Protein AF-A0A7Y2DGZ2-F1 (afdb_monomer_lite)

Sequence (186 aa):
MLSLVFIVVFVLCFALAALSVLIGYELVNTYNSNFHRWFWYYLLAFYVFALYGVWGQIGMQTLLVSVQSTREVETLIGLFIPILGFPFLIIAMVMFLKMAFALVDIPERKSSLYLHLGLFLLLALLIGSFYLGNQATQLTAQKGPFYLIILITSIEWMYMLYFTGIVSRNLSNVPTEKRKKIGLFT

Secondary structure (DSSP, 8-state):
---HHHHHHHHHHHHHHHHHHHHHHHHHHHH--HHHHHHHHHHHHHHHHIIIIIIHHHHHHHHHHHTT--HHHHHHHHHHHHHHHHHHHHHHHHHHHHHHHHHTT-PPPHHHHHHHHHHHHHHHHHHHHHHHHHHHHSTTTTTHHHHHHHHHHHHHHHHHHHHHHHHHHHGGGS-HHHHHHHTTT-

pLDDT: mean 83.15, std 12.07, range [41.84, 96.81]

Foldseek 3Di:
DCDPVNVVVVVVVVVVLVVLLVVLVVCCVPVVFQLSVLVNLLSVLVVLLCVQQPVVLVVVLVVCVVVVHDPVVNVVSNVVRNVSSLVSVLRNLVSLQSSLCRLLVHDDDPVVVVVSVVLVVVVVVVVVCVVVVCVPDVPCPVPVVVVNVVSVVVVVVVSVVVSCVSCVVRLVVHPPVSSVVSVVVD

Radius of gyration: 19.73 Å; chains: 1; bounding box: 39×38×58 Å

Structure (mmCIF, N/CA/C/O backbone):
data_AF-A0A7Y2DGZ2-F1
#
_entry.id   AF-A0A7Y2DGZ2-F1
#
loop_
_atom_site.group_PDB
_atom_site.id
_atom_site.type_symbol
_atom_site.label_atom_id
_atom_site.label_alt_id
_atom_site.label_comp_id
_atom_site.label_asym_id
_atom_site.label_entity_id
_atom_site.label_seq_id
_atom_site.pdbx_PDB_ins_code
_atom_site.Cartn_x
_atom_site.Cartn_y
_atom_site.Cartn_z
_atom_site.occupancy
_atom_site.B_iso_or_equiv
_atom_site.auth_seq_id
_atom_site.auth_comp_id
_atom_site.auth_asym_id
_atom_site.auth_atom_id
_atom_site.pdbx_PDB_model_num
ATOM 1 N N . MET A 1 1 ? -22.904 -9.981 19.590 1.00 52.78 1 MET A N 1
ATOM 2 C CA . MET A 1 1 ? -22.818 -11.294 18.916 1.00 52.78 1 MET A CA 1
ATOM 3 C C . MET A 1 1 ? -21.961 -11.126 17.678 1.00 52.78 1 MET A C 1
ATOM 5 O O . MET A 1 1 ? -22.261 -10.249 16.877 1.00 52.78 1 MET A O 1
ATOM 9 N N . LEU A 1 2 ? -20.879 -11.894 17.548 1.00 63.09 2 LEU A N 1
ATOM 10 C CA . LEU A 1 2 ? -20.044 -11.872 16.349 1.00 63.09 2 LEU A CA 1
ATOM 11 C C . LEU A 1 2 ? -20.864 -12.506 15.212 1.00 63.09 2 LEU A C 1
ATOM 13 O O . LEU A 1 2 ? -21.216 -13.680 15.286 1.00 63.09 2 LEU A O 1
ATOM 17 N N . SER A 1 3 ? -21.283 -11.703 14.232 1.00 79.94 3 SER A N 1
ATOM 18 C CA . SER A 1 3 ? -22.156 -12.186 13.158 1.00 79.94 3 SER A CA 1
ATOM 19 C C . SER A 1 3 ? -21.414 -13.229 12.324 1.00 79.94 3 SER A C 1
ATOM 21 O O . SER A 1 3 ? -20.271 -12.998 11.935 1.00 79.94 3 SER A O 1
ATOM 23 N N . LEU A 1 4 ? -22.061 -14.351 12.000 1.00 83.88 4 LEU A N 1
ATOM 24 C CA . LEU A 1 4 ? -21.533 -15.351 11.062 1.00 83.88 4 LEU A CA 1
ATOM 25 C C . LEU A 1 4 ? -21.024 -14.688 9.767 1.00 83.88 4 LEU A C 1
ATOM 27 O O . LEU A 1 4 ? -19.982 -15.064 9.239 1.00 83.88 4 LEU A O 1
ATOM 31 N N . VAL A 1 5 ? -21.720 -13.640 9.312 1.00 86.38 5 VAL A N 1
ATOM 32 C CA . VAL A 1 5 ? -21.346 -12.836 8.141 1.00 86.38 5 VAL A CA 1
ATOM 33 C C . VAL A 1 5 ? -19.959 -12.212 8.304 1.00 86.38 5 VAL A C 1
ATOM 35 O O . VAL A 1 5 ? -19.166 -12.255 7.371 1.00 86.38 5 VAL A O 1
ATOM 38 N N . PHE A 1 6 ? -19.630 -11.682 9.486 1.00 84.56 6 PHE A N 1
ATOM 39 C CA . PHE A 1 6 ? -18.314 -11.095 9.751 1.00 84.56 6 PHE A CA 1
ATOM 40 C C . PHE A 1 6 ? -17.197 -12.136 9.608 1.00 84.56 6 PHE A C 1
ATOM 42 O O . PHE A 1 6 ? -16.203 -11.867 8.938 1.00 84.56 6 PHE A O 1
ATOM 49 N N . ILE A 1 7 ? -17.382 -13.338 10.172 1.00 87.19 7 ILE A N 1
ATOM 50 C CA . ILE A 1 7 ? -16.401 -14.433 10.063 1.00 87.19 7 ILE A CA 1
ATOM 51 C C . ILE A 1 7 ? -16.210 -14.826 8.601 1.00 87.19 7 ILE A C 1
ATOM 53 O O . ILE A 1 7 ? -15.079 -14.917 8.131 1.00 87.19 7 ILE A O 1
ATOM 57 N N . VAL A 1 8 ? -17.309 -15.044 7.876 1.00 91.44 8 VAL A N 1
ATOM 58 C CA . VAL A 1 8 ? -17.260 -15.476 6.475 1.00 91.44 8 VAL A CA 1
ATOM 59 C C . VAL A 1 8 ? -16.551 -14.435 5.610 1.00 91.44 8 VAL A C 1
ATOM 61 O O . VAL A 1 8 ? -15.654 -14.791 4.849 1.00 91.44 8 VAL A O 1
ATOM 64 N N . VA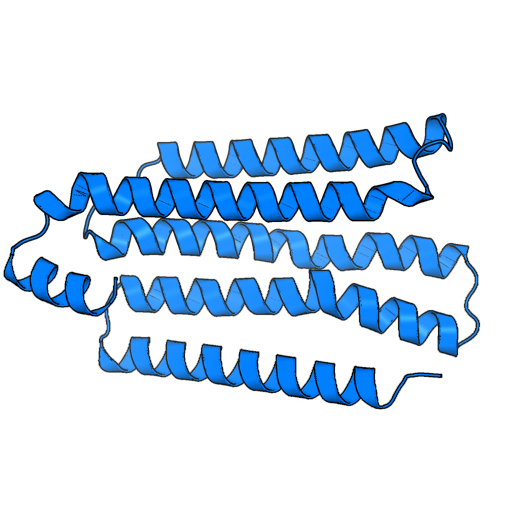L A 1 9 ? -16.889 -13.150 5.757 1.00 91.31 9 VAL A N 1
ATOM 65 C CA . VAL A 1 9 ? -16.236 -12.070 5.000 1.00 91.31 9 VAL A CA 1
ATOM 66 C C . VAL A 1 9 ? -14.752 -11.976 5.358 1.00 91.31 9 VAL A C 1
ATOM 68 O O . VAL A 1 9 ? -13.924 -11.884 4.456 1.00 91.31 9 VAL A O 1
ATOM 71 N N . PHE A 1 10 ? -14.394 -12.065 6.642 1.00 90.00 10 PHE A N 1
ATOM 72 C CA . PHE A 1 10 ? -12.996 -12.043 7.074 1.00 90.00 10 PHE A CA 1
ATOM 73 C C . PHE A 1 10 ? -12.181 -13.186 6.457 1.00 90.00 10 PHE A C 1
ATOM 75 O O . PHE A 1 10 ? -11.123 -12.944 5.876 1.00 90.00 10 PHE A O 1
ATOM 82 N N . VAL A 1 11 ? -12.690 -14.420 6.527 1.00 93.44 11 VAL A N 1
ATOM 83 C CA . VAL A 1 11 ? -12.017 -15.604 5.972 1.00 93.44 11 VAL A CA 1
ATOM 84 C C . VAL A 1 11 ? -11.858 -15.488 4.457 1.00 93.44 11 VAL A C 1
ATOM 86 O O . VAL A 1 11 ? -10.777 -15.765 3.941 1.00 93.44 11 VAL A O 1
ATOM 89 N N . LEU A 1 12 ? -12.892 -15.034 3.741 1.00 94.44 12 LEU A N 1
ATOM 90 C CA . LEU A 1 12 ? -12.816 -14.834 2.292 1.00 94.44 12 LEU A CA 1
ATOM 91 C C . LEU A 1 12 ? -11.796 -13.753 1.918 1.00 94.44 12 LEU A C 1
ATOM 93 O O . LEU A 1 12 ? -10.981 -13.970 1.024 1.00 94.44 12 LEU A O 1
ATOM 97 N N . CYS A 1 13 ? -11.785 -12.617 2.618 1.00 93.69 13 CYS A N 1
ATOM 98 C CA . CYS A 1 13 ? -10.795 -11.566 2.387 1.00 93.69 13 CYS A CA 1
ATOM 99 C C . CYS A 1 13 ? -9.369 -12.051 2.668 1.00 93.69 13 CYS A C 1
ATOM 101 O O . CYS A 1 13 ? -8.463 -11.755 1.891 1.00 93.69 13 CYS A O 1
ATOM 103 N N . PHE A 1 14 ? -9.167 -12.817 3.742 1.00 93.69 14 PHE A N 1
ATOM 104 C CA . PHE A 1 14 ? -7.862 -13.379 4.075 1.00 93.69 14 PHE A CA 1
ATOM 105 C C . PHE A 1 14 ? -7.400 -14.407 3.034 1.00 93.69 14 PHE A C 1
ATOM 107 O O . PHE A 1 14 ? -6.250 -14.369 2.600 1.00 93.69 14 PHE A O 1
ATOM 114 N N . ALA A 1 15 ? -8.300 -15.280 2.571 1.00 95.75 15 ALA A N 1
ATOM 115 C CA . ALA A 1 15 ? -8.014 -16.238 1.506 1.00 95.75 15 ALA A CA 1
ATOM 116 C C . ALA A 1 15 ? -7.638 -15.536 0.192 1.00 95.75 15 ALA A C 1
ATOM 118 O O . ALA A 1 15 ? -6.646 -15.901 -0.437 1.00 95.75 15 ALA A O 1
ATOM 119 N N . LEU A 1 16 ? -8.377 -14.491 -0.197 1.00 95.31 16 LEU A N 1
ATOM 120 C CA . LEU A 1 16 ? -8.055 -13.681 -1.374 1.00 95.31 16 LEU A CA 1
ATOM 121 C C . LEU A 1 16 ? -6.705 -12.972 -1.228 1.00 95.31 16 LEU A C 1
ATOM 123 O O . LEU A 1 16 ? -5.919 -12.971 -2.170 1.00 95.31 16 LEU A O 1
ATOM 127 N N . ALA A 1 17 ? -6.401 -12.418 -0.052 1.00 94.94 17 ALA A N 1
ATOM 128 C CA . ALA A 1 17 ? -5.102 -11.806 0.216 1.00 94.94 17 ALA A CA 1
ATOM 129 C C . ALA A 1 17 ? -3.955 -12.819 0.075 1.00 94.94 17 ALA A C 1
ATOM 131 O O . ALA A 1 17 ? -2.962 -12.541 -0.598 1.00 94.94 17 ALA A O 1
ATOM 132 N N . ALA A 1 18 ? -4.114 -14.017 0.646 1.00 96.19 18 ALA A N 1
ATOM 133 C CA . ALA A 1 18 ? -3.132 -15.090 0.534 1.00 96.19 18 ALA A CA 1
ATOM 134 C C . ALA A 1 18 ? -2.926 -15.523 -0.926 1.00 96.19 18 ALA A C 1
ATOM 136 O O . ALA A 1 18 ? -1.787 -15.627 -1.379 1.00 96.19 18 ALA A O 1
ATOM 137 N N . LEU A 1 19 ? -4.012 -15.706 -1.686 1.00 96.81 19 LEU A N 1
ATOM 138 C CA . LEU A 1 19 ? -3.950 -16.031 -3.112 1.00 96.81 19 LEU A CA 1
ATOM 139 C C . LEU A 1 19 ? -3.229 -14.944 -3.912 1.00 96.81 19 LEU A C 1
ATOM 141 O O . LEU A 1 19 ? -2.344 -15.265 -4.699 1.00 96.81 19 LEU A O 1
ATOM 145 N N . SER A 1 20 ? -3.539 -13.668 -3.684 1.00 95.75 20 SER A N 1
ATOM 146 C CA . SER A 1 20 ? -2.855 -12.555 -4.350 1.00 95.75 20 SER A CA 1
ATOM 147 C C . SER A 1 20 ? -1.351 -12.547 -4.072 1.00 95.75 20 SER A C 1
ATOM 149 O O . SER A 1 20 ? -0.559 -12.349 -4.992 1.00 95.75 20 SER A O 1
ATOM 151 N N . VAL A 1 21 ? -0.934 -12.797 -2.825 1.00 96.12 21 VAL A N 1
ATOM 152 C CA . VAL A 1 21 ? 0.492 -12.878 -2.460 1.00 96.12 21 VAL A CA 1
ATOM 153 C C . VAL A 1 21 ? 1.171 -14.077 -3.125 1.00 96.12 21 VAL A C 1
ATOM 155 O O . VAL A 1 21 ? 2.292 -13.933 -3.612 1.00 96.12 21 VAL A O 1
ATOM 158 N N . LEU A 1 22 ? 0.504 -15.234 -3.185 1.00 96.69 22 LEU A N 1
ATOM 159 C CA . LEU A 1 22 ? 1.017 -16.431 -3.861 1.00 96.69 22 LEU A CA 1
ATOM 160 C C . LEU A 1 22 ? 1.158 -16.217 -5.370 1.00 96.69 22 LEU A C 1
ATOM 162 O O . LEU A 1 22 ? 2.199 -16.538 -5.934 1.00 96.69 22 LEU A O 1
ATOM 166 N N . ILE A 1 23 ? 0.156 -15.612 -6.013 1.00 95.44 23 ILE A N 1
ATOM 167 C CA . ILE A 1 23 ? 0.224 -15.235 -7.430 1.00 95.44 23 ILE A CA 1
ATOM 168 C C . ILE A 1 23 ? 1.387 -14.264 -7.646 1.00 95.44 23 ILE A C 1
ATOM 170 O O . ILE A 1 23 ? 2.199 -14.464 -8.544 1.00 95.44 23 ILE A O 1
ATOM 174 N N . GLY A 1 24 ? 1.523 -13.241 -6.797 1.00 93.69 24 GLY A N 1
ATOM 175 C CA . GLY A 1 24 ? 2.645 -12.306 -6.857 1.00 93.69 24 GLY A CA 1
ATOM 176 C C . GLY A 1 24 ? 4.006 -12.999 -6.723 1.00 93.69 24 GLY A C 1
ATOM 177 O O . GLY A 1 24 ? 4.932 -12.668 -7.459 1.00 93.69 24 GLY A O 1
ATOM 178 N N . TYR A 1 25 ? 4.122 -13.980 -5.826 1.00 95.75 25 TYR A N 1
ATOM 179 C CA . TYR A 1 25 ? 5.341 -14.768 -5.639 1.00 95.75 25 TYR A CA 1
ATOM 180 C C . TYR A 1 25 ? 5.680 -15.594 -6.886 1.00 95.75 25 TYR A C 1
ATOM 182 O O . TYR A 1 25 ? 6.817 -15.572 -7.358 1.00 95.75 25 TYR A O 1
ATOM 190 N N . GLU A 1 26 ? 4.684 -16.254 -7.476 1.00 95.56 26 GLU A N 1
ATOM 191 C CA . GLU A 1 26 ? 4.876 -17.037 -8.696 1.00 95.56 26 GLU A CA 1
ATOM 192 C C . GLU A 1 26 ? 5.288 -16.155 -9.882 1.00 95.56 26 GLU A C 1
ATOM 194 O O . GLU A 1 26 ? 6.176 -16.516 -10.658 1.00 95.56 26 GLU A O 1
ATOM 199 N N . LEU A 1 27 ? 4.723 -14.948 -9.988 1.00 93.06 27 LEU A N 1
ATOM 200 C CA . LEU A 1 27 ? 5.129 -13.960 -10.989 1.00 93.06 27 LEU A CA 1
ATOM 201 C C . LEU A 1 27 ? 6.591 -13.523 -10.810 1.00 93.06 27 LEU A C 1
ATOM 203 O O . LEU A 1 27 ? 7.309 -13.351 -11.799 1.00 93.06 27 LEU A O 1
ATOM 207 N N . VAL A 1 28 ? 7.057 -13.364 -9.567 1.00 94.19 28 VAL A N 1
ATOM 208 C CA . VAL A 1 28 ? 8.468 -13.065 -9.276 1.00 94.19 28 VAL A CA 1
ATOM 209 C C . VAL A 1 28 ? 9.372 -14.198 -9.749 1.00 94.19 28 VAL A C 1
ATOM 211 O O . VAL A 1 28 ? 10.367 -13.922 -10.419 1.00 94.19 28 VAL A O 1
ATOM 214 N N . ASN A 1 29 ? 9.024 -15.448 -9.446 1.00 94.19 29 ASN A N 1
ATOM 215 C CA . ASN A 1 29 ? 9.819 -16.611 -9.843 1.00 94.19 29 ASN A CA 1
ATOM 216 C C . ASN A 1 29 ? 9.819 -16.830 -11.361 1.00 94.19 29 ASN A C 1
ATOM 218 O O . ASN A 1 29 ? 10.862 -17.133 -11.937 1.00 94.19 29 ASN A O 1
ATOM 222 N N . THR A 1 30 ? 8.674 -16.622 -12.013 1.00 93.12 30 THR A N 1
ATOM 223 C CA . THR A 1 30 ? 8.502 -16.848 -13.455 1.00 93.12 30 THR A CA 1
ATOM 224 C C . THR A 1 30 ? 9.215 -15.789 -14.292 1.00 93.12 30 THR A C 1
ATOM 226 O O . THR A 1 30 ? 9.936 -16.112 -15.234 1.00 93.12 30 THR A O 1
ATOM 229 N N . TYR A 1 31 ? 9.014 -14.507 -13.973 1.00 89.12 31 TYR A N 1
ATOM 230 C CA . TYR A 1 31 ? 9.499 -13.404 -14.810 1.00 89.12 31 TYR A CA 1
ATOM 231 C C . TYR A 1 31 ? 10.811 -12.790 -14.322 1.00 89.12 31 TYR A C 1
ATOM 233 O O . TYR A 1 31 ? 11.475 -12.100 -15.095 1.00 89.12 31 TYR A O 1
ATOM 241 N N . ASN A 1 32 ? 11.169 -12.991 -13.049 1.00 88.38 32 ASN A N 1
ATOM 242 C CA . ASN A 1 32 ? 12.401 -12.515 -12.417 1.00 88.38 32 ASN A CA 1
ATOM 243 C C . ASN A 1 32 ? 12.752 -11.042 -12.719 1.00 88.38 32 ASN A C 1
ATOM 245 O O . ASN A 1 32 ? 13.918 -10.675 -12.869 1.00 88.38 32 ASN A O 1
ATOM 249 N N . SER A 1 33 ? 11.738 -10.179 -12.830 1.00 88.94 33 SER A N 1
ATOM 250 C CA . SER A 1 33 ? 11.931 -8.760 -13.128 1.00 88.94 33 SER A CA 1
ATOM 251 C C . SER A 1 33 ? 11.788 -7.897 -11.876 1.00 88.94 33 SER A C 1
ATOM 253 O O . SER A 1 33 ? 11.060 -8.234 -10.939 1.00 88.94 33 SER A O 1
ATOM 255 N N . ASN A 1 34 ? 12.457 -6.741 -11.874 1.00 90.19 34 ASN A N 1
ATOM 256 C CA . ASN A 1 34 ? 12.368 -5.783 -10.770 1.00 90.19 34 ASN A CA 1
ATOM 257 C C . ASN A 1 34 ? 10.925 -5.316 -10.529 1.00 90.19 34 ASN A C 1
ATOM 259 O O . ASN A 1 34 ? 10.524 -5.167 -9.380 1.00 90.19 34 ASN A O 1
ATOM 263 N N . PHE A 1 35 ? 10.128 -5.155 -11.591 1.00 92.00 35 PHE A N 1
ATOM 264 C CA . PHE A 1 35 ? 8.708 -4.809 -11.487 1.00 92.00 35 PHE A CA 1
ATOM 265 C C . PHE A 1 35 ? 7.931 -5.816 -10.630 1.00 92.00 35 PHE A C 1
ATOM 267 O O . PHE A 1 35 ? 7.303 -5.417 -9.652 1.00 92.00 35 PHE A O 1
ATOM 274 N N . HIS A 1 36 ? 8.029 -7.116 -10.938 1.00 93.00 36 HIS A N 1
ATOM 275 C CA . HIS A 1 36 ? 7.300 -8.148 -10.196 1.00 93.00 36 HIS A CA 1
ATOM 276 C C . HIS A 1 36 ? 7.766 -8.239 -8.741 1.00 93.00 36 HIS A C 1
ATOM 278 O O . HIS A 1 36 ? 6.946 -8.427 -7.847 1.00 93.00 36 HIS A O 1
ATOM 284 N N . ARG A 1 37 ? 9.068 -8.046 -8.479 1.00 94.62 37 ARG A N 1
ATOM 285 C CA . ARG A 1 37 ? 9.604 -8.013 -7.107 1.00 94.62 37 ARG A CA 1
ATOM 286 C C . ARG A 1 37 ? 8.988 -6.872 -6.297 1.00 94.62 37 ARG A C 1
ATOM 288 O O . ARG A 1 37 ? 8.530 -7.099 -5.181 1.00 94.62 37 ARG A O 1
ATOM 295 N N . TRP A 1 38 ? 8.938 -5.662 -6.858 1.00 95.50 38 TRP A N 1
ATOM 296 C CA . TRP A 1 38 ? 8.319 -4.515 -6.185 1.00 95.50 38 TRP A CA 1
ATOM 297 C C . TRP A 1 38 ? 6.806 -4.670 -6.028 1.00 95.50 38 TRP A C 1
ATOM 299 O O . TRP A 1 38 ? 6.281 -4.326 -4.973 1.00 95.50 38 TRP A O 1
ATOM 309 N N . PHE A 1 39 ? 6.123 -5.245 -7.020 1.00 94.62 39 PHE A N 1
ATOM 310 C CA . PHE A 1 39 ? 4.704 -5.589 -6.925 1.00 94.62 39 PHE A CA 1
ATOM 311 C C . PHE A 1 39 ? 4.427 -6.570 -5.777 1.00 94.62 39 PHE A C 1
ATOM 313 O O . PHE A 1 39 ? 3.518 -6.352 -4.980 1.00 94.62 39 PHE A O 1
ATOM 320 N N . TRP A 1 40 ? 5.245 -7.614 -5.631 1.00 96.25 40 TRP A N 1
ATOM 321 C CA . TRP A 1 40 ? 5.098 -8.579 -4.544 1.00 96.25 40 TRP A CA 1
ATOM 322 C C . TRP A 1 40 ? 5.334 -7.950 -3.162 1.00 96.25 40 TRP A C 1
ATOM 324 O O . TRP A 1 40 ? 4.526 -8.148 -2.253 1.00 96.25 40 TRP A O 1
ATOM 334 N N . TYR A 1 41 ? 6.378 -7.125 -3.007 1.00 96.38 41 TYR A N 1
ATOM 335 C CA . TYR A 1 41 ? 6.605 -6.384 -1.759 1.00 96.38 41 TYR A CA 1
ATOM 336 C C . TYR A 1 41 ? 5.479 -5.394 -1.447 1.00 96.38 41 TYR A C 1
ATOM 338 O O . TYR A 1 41 ? 5.116 -5.235 -0.281 1.00 96.38 41 TYR A O 1
ATOM 346 N N . TYR A 1 42 ? 4.911 -4.752 -2.473 1.00 95.94 42 TYR A N 1
ATOM 347 C CA . TYR A 1 42 ? 3.725 -3.913 -2.332 1.00 95.94 42 TYR A CA 1
ATOM 348 C C . TYR A 1 42 ? 2.539 -4.715 -1.789 1.00 95.94 42 TYR A C 1
ATOM 350 O O . TYR A 1 42 ? 1.967 -4.304 -0.783 1.00 95.94 42 TYR A O 1
ATOM 358 N N . LEU A 1 43 ? 2.212 -5.869 -2.388 1.00 95.81 43 LEU A N 1
ATOM 359 C CA . LEU A 1 43 ? 1.115 -6.725 -1.922 1.00 95.81 43 LEU A CA 1
ATOM 360 C C . LEU A 1 43 ? 1.308 -7.142 -0.462 1.00 95.81 43 LEU A C 1
ATOM 362 O O . LEU A 1 43 ? 0.381 -7.025 0.335 1.00 95.81 43 LEU A O 1
ATOM 366 N N . LEU A 1 44 ? 2.512 -7.587 -0.094 1.00 96.06 44 LEU A N 1
ATOM 367 C CA . LEU A 1 44 ? 2.805 -8.031 1.268 1.00 96.06 44 LEU A CA 1
ATOM 368 C C . LEU A 1 44 ? 2.614 -6.887 2.273 1.00 96.06 44 LEU A C 1
ATOM 370 O O . LEU A 1 44 ? 1.868 -7.034 3.238 1.00 96.06 44 LEU A O 1
ATOM 374 N N . ALA A 1 45 ? 3.230 -5.729 2.027 1.00 96.00 45 ALA A N 1
ATOM 375 C CA . ALA A 1 45 ? 3.095 -4.571 2.906 1.00 96.00 45 ALA A CA 1
ATOM 376 C C . ALA A 1 45 ? 1.644 -4.062 2.974 1.00 96.00 45 ALA A C 1
ATOM 378 O O . ALA A 1 45 ? 1.147 -3.761 4.058 1.00 96.00 45 ALA A O 1
ATOM 379 N N . PHE A 1 46 ? 0.940 -4.019 1.840 1.00 94.31 46 PHE A N 1
ATOM 380 C CA . PHE A 1 46 ? -0.448 -3.571 1.776 1.00 94.31 46 PHE A CA 1
ATOM 381 C C . PHE A 1 46 ? -1.393 -4.506 2.535 1.00 94.31 46 PHE A C 1
ATOM 383 O O . PHE A 1 46 ? -2.234 -4.030 3.291 1.00 94.31 46 PHE A O 1
ATOM 390 N N . TYR A 1 47 ? -1.247 -5.827 2.402 1.00 95.06 47 TYR A N 1
ATOM 391 C CA . TYR A 1 47 ? -2.096 -6.767 3.137 1.00 95.06 47 TYR A CA 1
ATOM 392 C C . TYR A 1 47 ? -1.785 -6.805 4.631 1.00 95.06 47 TYR A C 1
ATOM 394 O O . TYR A 1 47 ? -2.710 -6.939 5.428 1.00 95.06 47 TYR A O 1
ATOM 402 N N . VAL A 1 48 ? -0.525 -6.615 5.036 1.00 94.31 48 VAL A N 1
ATOM 403 C CA . VAL A 1 48 ? -0.184 -6.435 6.455 1.00 94.31 48 VAL A CA 1
ATOM 404 C C . VAL A 1 48 ? -0.805 -5.142 6.995 1.00 94.31 48 VAL A C 1
ATOM 406 O O . VAL A 1 48 ? -1.408 -5.157 8.068 1.00 94.31 48 VAL A O 1
ATOM 409 N N . PHE A 1 49 ? -0.755 -4.043 6.232 1.00 92.56 49 PHE A N 1
ATOM 410 C CA . PHE A 1 49 ? -1.488 -2.821 6.564 1.00 92.56 49 PHE A CA 1
ATOM 411 C C . PHE A 1 49 ? -2.994 -3.073 6.673 1.00 92.56 49 PHE A C 1
ATOM 413 O O . PHE A 1 49 ? -3.589 -2.684 7.668 1.00 92.56 49 PHE A O 1
ATOM 420 N N . ALA A 1 50 ? -3.623 -3.733 5.703 1.00 90.75 50 ALA A N 1
ATOM 421 C CA . ALA A 1 50 ? -5.057 -4.000 5.737 1.00 90.75 50 ALA A CA 1
ATOM 422 C C . ALA A 1 50 ? -5.438 -4.890 6.933 1.00 90.75 50 ALA A C 1
ATOM 424 O O . ALA A 1 50 ? -6.480 -4.680 7.557 1.00 90.75 50 ALA A O 1
ATOM 425 N N . LEU A 1 51 ? -4.580 -5.849 7.294 1.00 90.75 51 LEU A N 1
ATOM 426 C CA . LEU A 1 51 ? -4.790 -6.716 8.446 1.00 90.75 51 LEU A CA 1
ATOM 427 C C . LEU A 1 51 ? -4.735 -5.930 9.758 1.00 90.75 51 LEU A C 1
ATOM 429 O O . LEU A 1 51 ? -5.664 -6.035 10.546 1.00 90.75 51 LEU A O 1
ATOM 433 N N . TYR A 1 52 ? -3.693 -5.131 9.997 1.00 88.38 52 TYR A N 1
ATOM 434 C CA . TYR A 1 52 ? -3.569 -4.378 11.251 1.00 88.38 52 TYR A CA 1
ATOM 435 C C . TYR A 1 52 ? -4.428 -3.111 11.268 1.00 88.38 52 TYR A C 1
ATOM 437 O O . TYR A 1 52 ? -5.139 -2.857 12.231 1.00 88.38 52 TYR A O 1
ATOM 445 N N . GLY A 1 53 ? -4.393 -2.331 10.195 1.00 83.50 53 GLY A N 1
ATOM 446 C CA . GLY A 1 53 ? -5.023 -1.019 10.082 1.00 83.50 53 GLY A CA 1
ATOM 447 C C . GLY A 1 53 ? -6.538 -1.045 9.898 1.00 83.50 53 GLY A C 1
ATOM 448 O O . GLY A 1 53 ? -7.208 -0.137 10.376 1.00 83.50 53 GLY A O 1
ATOM 449 N N . VAL A 1 54 ? -7.084 -2.073 9.240 1.00 84.75 54 VAL A N 1
ATOM 450 C CA . VAL A 1 54 ? -8.530 -2.175 8.970 1.00 84.75 54 VAL A CA 1
ATOM 451 C C . VAL A 1 54 ? -9.139 -3.324 9.763 1.00 84.75 54 VAL A C 1
ATOM 453 O O . VAL A 1 54 ? -9.965 -3.109 10.652 1.00 84.75 54 VAL A O 1
ATOM 456 N N . TRP A 1 55 ? -8.708 -4.556 9.491 1.00 87.06 55 TRP A N 1
ATOM 457 C CA . TRP A 1 55 ? -9.303 -5.739 10.112 1.00 87.06 55 TRP A CA 1
ATOM 458 C C . TRP A 1 55 ? -9.013 -5.848 11.605 1.00 87.06 55 TRP A C 1
ATOM 460 O O . TRP A 1 55 ? -9.889 -6.266 12.357 1.00 87.06 55 TRP A O 1
ATOM 470 N N . GLY A 1 56 ? -7.833 -5.425 12.050 1.00 85.00 56 GLY A N 1
ATOM 471 C CA . GLY A 1 56 ? -7.464 -5.389 13.456 1.00 85.00 56 GLY A CA 1
ATOM 472 C C . GLY A 1 56 ? -8.398 -4.476 14.240 1.00 85.00 56 GLY A C 1
ATOM 473 O O . GLY A 1 56 ? -8.874 -4.861 15.304 1.00 85.00 56 GLY A O 1
ATOM 474 N N . GLN A 1 57 ? -8.716 -3.297 13.697 1.00 82.88 57 GLN A N 1
ATOM 475 C CA . GLN A 1 57 ? -9.625 -2.359 14.350 1.00 82.88 57 GLN A CA 1
ATOM 476 C C . GLN A 1 57 ? -11.040 -2.942 14.448 1.00 82.88 57 GLN A C 1
ATOM 478 O O . GLN A 1 57 ? -11.611 -2.975 15.537 1.00 82.88 57 GLN A O 1
ATOM 483 N N . ILE A 1 58 ? -11.595 -3.439 13.336 1.00 83.38 58 ILE A N 1
ATOM 484 C CA . ILE A 1 58 ? -12.962 -3.985 13.312 1.00 83.38 58 ILE A CA 1
ATOM 485 C C . ILE A 1 58 ? -13.058 -5.233 14.201 1.00 83.38 58 ILE A C 1
ATOM 487 O O . ILE A 1 58 ? -13.976 -5.361 15.015 1.00 83.38 58 ILE A O 1
ATOM 491 N N . GLY A 1 59 ? -12.097 -6.150 14.075 1.00 83.50 59 GLY A N 1
ATOM 492 C CA . GLY A 1 59 ? -12.042 -7.383 14.853 1.00 83.50 59 GLY A CA 1
ATOM 493 C C . GLY A 1 59 ? -11.928 -7.103 16.344 1.00 83.50 59 GLY A C 1
ATOM 494 O O . GLY A 1 59 ? -12.704 -7.643 17.129 1.00 83.50 59 GLY A O 1
ATOM 495 N N . MET A 1 60 ? -11.033 -6.197 16.740 1.00 82.94 60 MET A N 1
ATOM 496 C CA . MET A 1 60 ? -10.840 -5.876 18.147 1.00 82.94 60 MET A CA 1
ATOM 497 C C . MET A 1 60 ? -12.031 -5.138 18.755 1.00 82.94 60 MET A C 1
ATOM 499 O O . MET A 1 60 ? -12.438 -5.476 19.861 1.00 82.94 60 MET A O 1
ATOM 503 N N . GLN A 1 61 ? -12.649 -4.196 18.035 1.00 80.00 61 GLN A N 1
ATOM 504 C CA . GLN A 1 61 ? -13.894 -3.566 18.493 1.00 80.00 61 GLN A CA 1
ATOM 505 C C . GLN A 1 61 ? -14.991 -4.611 18.713 1.00 80.00 61 GLN A C 1
ATOM 507 O O . GLN A 1 61 ? -15.672 -4.599 19.736 1.00 80.00 61 GLN A O 1
ATOM 512 N N . THR A 1 62 ? -15.123 -5.568 17.792 1.00 80.06 62 THR A N 1
ATOM 513 C CA . THR A 1 62 ? -16.123 -6.635 17.916 1.00 80.06 62 THR A CA 1
ATOM 514 C C . THR A 1 62 ? -15.836 -7.548 19.116 1.00 80.06 62 THR A C 1
ATOM 516 O O . THR A 1 62 ? -16.765 -7.935 19.829 1.00 80.06 62 THR A O 1
ATOM 519 N N . LEU A 1 63 ? -14.563 -7.869 19.373 1.00 82.81 63 LEU A N 1
ATOM 520 C CA . LEU A 1 63 ? -14.142 -8.662 20.532 1.00 82.81 63 LEU A CA 1
ATOM 521 C C . LEU A 1 63 ? -14.378 -7.921 21.854 1.00 82.81 63 LEU A C 1
ATOM 523 O O . LEU A 1 63 ? -14.945 -8.502 22.776 1.00 82.81 63 LEU A O 1
ATOM 527 N N . LEU A 1 64 ? -14.009 -6.645 21.941 1.00 83.56 64 LEU A N 1
ATOM 528 C CA . LEU A 1 64 ? -14.155 -5.830 23.151 1.00 83.56 64 LEU A CA 1
ATOM 529 C C . LEU A 1 64 ? -15.620 -5.644 23.564 1.00 83.56 64 LEU A C 1
ATOM 531 O O . LEU A 1 64 ? -15.963 -5.842 24.732 1.00 83.56 64 LEU A O 1
ATOM 535 N N . VAL A 1 65 ? -16.499 -5.409 22.586 1.00 81.06 65 VAL A N 1
ATOM 536 C CA . VAL A 1 65 ? -17.953 -5.379 22.803 1.00 81.06 65 VAL A CA 1
ATOM 537 C C . VAL A 1 65 ? -18.465 -6.737 23.298 1.00 81.06 65 VAL A C 1
ATOM 539 O O . VAL A 1 65 ? -19.382 -6.797 24.117 1.00 81.06 65 VAL A O 1
ATOM 542 N N . SER A 1 66 ? -17.882 -7.848 22.832 1.00 81.81 66 SER A N 1
ATOM 543 C CA . SER A 1 66 ? -18.312 -9.191 23.245 1.00 81.81 66 SER A CA 1
ATOM 544 C C . SER A 1 66 ? -17.943 -9.543 24.689 1.00 81.81 66 SER A C 1
ATOM 546 O O . SER A 1 66 ? -18.674 -10.301 25.321 1.00 81.81 66 SER A O 1
ATOM 548 N N . VAL A 1 67 ? -16.863 -8.963 25.224 1.00 85.62 67 VAL A N 1
ATOM 549 C CA . VAL A 1 67 ? -16.402 -9.184 26.607 1.00 85.62 67 VAL A CA 1
ATOM 550 C C . VAL A 1 67 ? -16.878 -8.102 27.583 1.00 85.62 67 VAL A C 1
ATOM 552 O O . VAL A 1 67 ? -16.429 -8.081 28.724 1.00 85.62 67 VAL A O 1
ATOM 555 N N . GLN A 1 68 ? -17.788 -7.215 27.152 1.00 83.31 68 GLN A N 1
ATOM 556 C CA . GLN A 1 68 ? -18.328 -6.107 27.956 1.00 83.31 68 GLN A CA 1
ATOM 557 C C . GLN A 1 68 ? -17.231 -5.215 28.560 1.00 83.31 68 GLN A C 1
ATOM 559 O O . GLN A 1 68 ? -17.295 -4.821 29.726 1.00 83.31 68 GLN A O 1
ATOM 564 N N . SER A 1 69 ? -16.193 -4.919 27.773 1.00 81.56 69 SER A N 1
ATOM 565 C CA . SER A 1 69 ? -15.094 -4.072 28.238 1.00 81.56 69 SER A CA 1
ATOM 566 C C . SER A 1 69 ? -15.550 -2.635 28.522 1.00 81.56 69 SER A C 1
ATOM 568 O O . SER A 1 69 ? -16.584 -2.177 28.033 1.00 81.56 69 SER A O 1
ATOM 570 N N . THR A 1 70 ? -14.780 -1.896 29.323 1.00 84.56 70 THR A N 1
ATOM 571 C CA . THR A 1 70 ? -15.084 -0.486 29.590 1.00 84.56 70 THR A CA 1
ATOM 572 C C . THR A 1 70 ? -14.844 0.369 28.342 1.00 84.56 70 THR A C 1
ATOM 574 O O . THR A 1 70 ? -13.913 0.133 27.571 1.00 84.56 70 THR A O 1
ATOM 577 N N . ARG A 1 71 ? -15.642 1.433 28.170 1.00 76.81 71 ARG A N 1
ATOM 578 C CA . ARG A 1 71 ? -15.502 2.378 27.041 1.00 76.81 71 ARG A CA 1
ATOM 579 C C . ARG A 1 71 ? -14.110 3.005 26.937 1.00 76.81 71 ARG A C 1
ATOM 581 O O . ARG A 1 71 ? -13.669 3.351 25.843 1.00 76.81 71 ARG A O 1
ATOM 588 N N . GLU A 1 72 ? -13.418 3.163 28.062 1.00 79.38 72 GLU A N 1
ATOM 589 C CA . GLU A 1 72 ? -12.040 3.661 28.091 1.00 79.38 72 GLU A CA 1
ATOM 590 C C . GLU A 1 72 ? -11.081 2.694 27.390 1.00 79.38 72 GLU A C 1
ATOM 592 O O . GLU A 1 72 ? -10.301 3.116 26.538 1.00 79.38 72 GLU A O 1
ATOM 597 N N . VAL A 1 73 ? -11.196 1.392 27.670 1.00 79.81 73 VAL A N 1
ATOM 598 C CA . VAL A 1 73 ? -10.386 0.344 27.033 1.00 79.81 73 VAL A CA 1
ATOM 599 C C . VAL A 1 73 ? -10.699 0.250 25.536 1.00 79.81 73 VAL A C 1
ATOM 601 O O . VAL A 1 73 ? -9.777 0.187 24.722 1.00 79.81 73 VAL A O 1
ATOM 604 N N . GLU A 1 74 ? -11.977 0.331 25.153 1.00 75.81 74 GLU A N 1
ATOM 605 C CA . GLU A 1 74 ? -12.408 0.358 23.744 1.00 75.81 74 GLU A CA 1
ATOM 606 C C . GLU A 1 74 ? -11.810 1.529 22.965 1.00 75.81 74 GLU A C 1
ATOM 608 O O . GLU A 1 74 ? -11.317 1.356 21.848 1.00 75.81 74 GLU A O 1
ATOM 613 N N . THR A 1 75 ? -11.809 2.715 23.572 1.00 74.19 75 THR A N 1
ATOM 614 C CA . THR A 1 75 ? -11.283 3.934 22.949 1.00 74.19 75 THR A CA 1
ATOM 615 C C . THR A 1 75 ? -9.765 3.860 22.790 1.00 74.19 75 THR A C 1
ATOM 617 O O . THR A 1 75 ? -9.234 4.182 21.727 1.00 74.19 75 THR A O 1
ATOM 620 N N . LEU A 1 76 ? -9.059 3.396 23.824 1.00 76.38 76 LEU A N 1
ATOM 621 C CA . LEU A 1 76 ? -7.597 3.341 23.843 1.00 76.38 76 LEU A CA 1
ATOM 622 C C . LEU A 1 76 ? -7.062 2.317 22.831 1.00 76.38 76 LEU A C 1
ATOM 624 O O . LEU A 1 76 ? -6.143 2.605 22.063 1.00 76.38 76 LEU A O 1
ATOM 628 N N . ILE A 1 77 ? -7.698 1.148 22.757 1.00 76.12 77 ILE A N 1
ATOM 629 C CA . ILE A 1 77 ? -7.336 0.098 21.801 1.00 76.12 77 ILE A CA 1
ATOM 630 C C . ILE A 1 77 ? -7.734 0.481 20.370 1.00 76.12 77 ILE A C 1
ATOM 632 O O . ILE A 1 77 ? -6.970 0.237 19.432 1.00 76.12 77 ILE A O 1
ATOM 636 N N . GLY A 1 78 ? -8.887 1.135 20.195 1.00 69.56 78 GLY A N 1
ATOM 637 C CA . GLY A 1 78 ? -9.344 1.634 18.898 1.00 69.56 78 GLY A CA 1
ATOM 638 C C . GLY A 1 78 ? -8.388 2.645 18.255 1.00 69.56 78 GLY A C 1
ATOM 639 O O . GLY A 1 78 ? -8.308 2.704 17.031 1.00 69.56 78 GLY A O 1
ATOM 640 N N . LEU A 1 79 ? -7.628 3.393 19.061 1.00 70.94 79 LEU A N 1
ATOM 641 C CA . LEU A 1 79 ? -6.594 4.318 18.587 1.00 70.94 79 LEU A CA 1
ATOM 642 C C . LEU A 1 79 ? -5.262 3.619 18.286 1.00 70.94 79 LEU A C 1
ATOM 644 O O . LEU A 1 79 ? -4.571 4.001 17.345 1.00 70.94 79 LEU A O 1
ATOM 648 N N . PHE A 1 80 ? -4.889 2.600 19.064 1.00 75.69 80 PHE A N 1
ATOM 649 C CA . PHE A 1 80 ? -3.570 1.967 18.965 1.00 75.69 80 PHE A CA 1
ATOM 650 C C . PHE A 1 80 ? -3.422 1.056 17.741 1.00 75.69 80 PHE A C 1
ATOM 652 O O . PHE A 1 80 ? -2.378 1.031 17.093 1.00 75.69 80 PHE A O 1
ATOM 659 N N . ILE A 1 81 ? -4.470 0.307 17.400 1.00 75.88 81 ILE A N 1
ATOM 660 C CA . ILE A 1 81 ? -4.389 -0.713 16.349 1.00 75.88 81 ILE A CA 1
ATOM 661 C C . ILE A 1 81 ? -4.113 -0.124 14.950 1.00 75.88 81 ILE A C 1
ATOM 663 O O . ILE A 1 81 ? -3.202 -0.615 14.278 1.00 75.88 81 ILE A O 1
ATOM 667 N N . PRO A 1 82 ? -4.780 0.962 14.514 1.00 71.50 82 PRO A N 1
ATOM 668 C CA . PRO A 1 82 ? -4.465 1.606 13.238 1.00 71.50 82 PRO A CA 1
ATOM 669 C C . PRO A 1 82 ? -3.029 2.139 13.146 1.00 71.50 82 PRO A C 1
ATOM 671 O O . PRO A 1 82 ? -2.421 2.103 12.074 1.00 71.50 82 PRO A O 1
ATOM 674 N N . ILE A 1 83 ? -2.457 2.579 14.273 1.00 80.69 83 ILE A N 1
ATOM 675 C CA . ILE A 1 83 ? -1.075 3.076 14.343 1.00 80.69 83 ILE A CA 1
ATOM 676 C C . ILE A 1 83 ? -0.078 1.962 14.001 1.00 80.69 83 ILE A C 1
ATOM 678 O O . ILE A 1 83 ? 0.926 2.234 13.348 1.00 80.69 83 ILE A O 1
ATOM 682 N N . LEU A 1 84 ? -0.372 0.705 14.354 1.00 83.94 84 LEU A N 1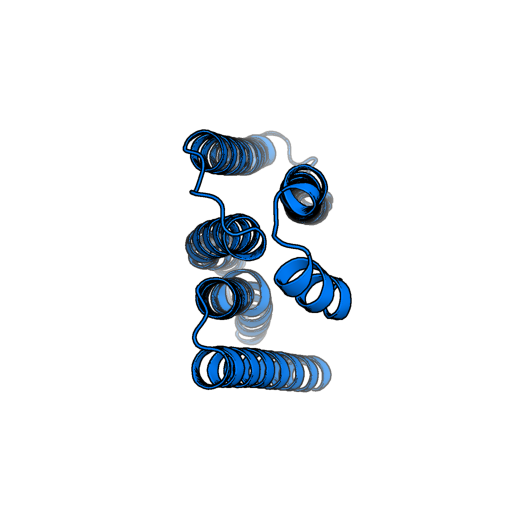
ATOM 683 C CA . LEU A 1 84 ? 0.465 -0.441 13.978 1.00 83.94 84 LEU A CA 1
ATOM 684 C C . LEU A 1 84 ? 0.448 -0.715 12.470 1.00 83.94 84 LEU A C 1
ATOM 686 O O . LEU A 1 84 ? 1.454 -1.153 11.917 1.00 83.94 84 LEU A O 1
ATOM 690 N N . GLY A 1 85 ? -0.673 -0.448 11.793 1.00 85.75 85 GLY A N 1
ATOM 691 C CA . GLY A 1 85 ? -0.785 -0.607 10.342 1.00 85.75 85 GLY A CA 1
ATOM 692 C C . GLY A 1 85 ? -0.046 0.482 9.557 1.00 85.75 85 GLY A C 1
ATOM 693 O O . GLY A 1 85 ? 0.482 0.222 8.477 1.00 85.75 85 GLY A O 1
ATOM 694 N N . PHE A 1 86 ? 0.022 1.701 10.090 1.00 86.25 86 PHE A N 1
ATOM 695 C CA . PHE A 1 86 ? 0.501 2.879 9.362 1.00 86.25 86 PHE A CA 1
ATOM 696 C C . PHE A 1 86 ? 1.929 2.764 8.779 1.00 86.25 86 PHE A C 1
ATOM 698 O O . PHE A 1 86 ? 2.110 3.117 7.610 1.00 86.25 86 PHE A O 1
ATOM 705 N N . PRO A 1 87 ? 2.940 2.216 9.488 1.00 90.44 87 PRO A N 1
ATOM 706 C CA . PRO A 1 87 ? 4.264 1.974 8.910 1.00 90.44 87 PRO A CA 1
ATOM 707 C C . PRO A 1 87 ? 4.227 1.073 7.671 1.00 90.44 87 PRO A C 1
ATOM 709 O O . PRO A 1 87 ? 4.966 1.301 6.715 1.00 90.44 87 PRO A O 1
ATOM 712 N N . PHE A 1 88 ? 3.339 0.077 7.648 1.00 92.88 88 PHE A N 1
ATOM 713 C CA . PHE A 1 88 ? 3.187 -0.814 6.500 1.00 92.88 88 PHE A CA 1
ATOM 714 C C . PHE A 1 88 ? 2.532 -0.112 5.312 1.00 92.88 88 PHE A C 1
ATOM 716 O O . PHE A 1 88 ? 2.914 -0.383 4.177 1.00 92.88 88 PHE A O 1
ATOM 723 N N . LEU A 1 89 ? 1.626 0.844 5.549 1.00 90.50 89 LEU A N 1
ATOM 724 C CA . LEU A 1 89 ? 1.072 1.688 4.487 1.00 90.50 89 LEU A CA 1
ATOM 725 C C . LEU A 1 89 ? 2.153 2.569 3.848 1.00 90.50 89 LEU A C 1
ATOM 727 O O . LEU A 1 89 ? 2.216 2.665 2.623 1.00 90.50 89 LEU A O 1
ATOM 731 N N . ILE A 1 90 ? 3.031 3.169 4.662 1.00 91.88 90 ILE A N 1
ATOM 732 C CA . ILE A 1 90 ? 4.195 3.931 4.177 1.00 91.88 90 ILE A CA 1
ATOM 733 C C . ILE A 1 90 ? 5.035 3.043 3.258 1.00 91.88 90 ILE A C 1
ATOM 735 O O . ILE A 1 90 ? 5.282 3.393 2.103 1.00 91.88 90 ILE A O 1
ATOM 739 N N . ILE A 1 91 ? 5.420 1.860 3.747 1.00 93.75 91 ILE A N 1
ATOM 740 C CA . ILE A 1 91 ? 6.234 0.907 2.988 1.00 93.75 91 ILE A CA 1
ATOM 741 C C . ILE A 1 91 ? 5.523 0.494 1.696 1.00 93.75 91 ILE A C 1
ATOM 743 O O . ILE A 1 91 ? 6.141 0.537 0.633 1.00 93.75 91 ILE A O 1
ATOM 747 N N . ALA A 1 92 ? 4.235 0.148 1.757 1.00 94.38 92 ALA A N 1
ATOM 748 C CA . ALA A 1 92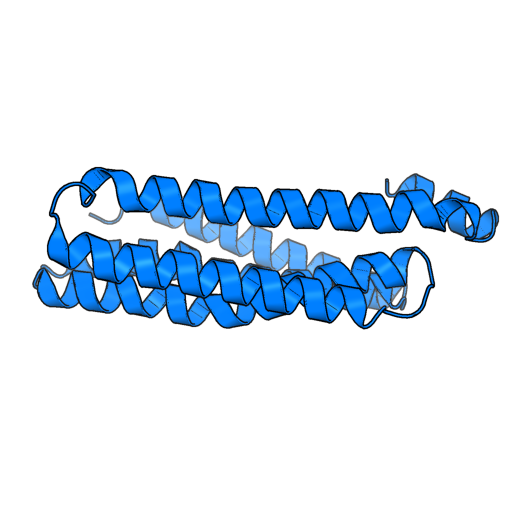 ? 3.450 -0.240 0.591 1.00 94.38 92 ALA A CA 1
ATOM 749 C C . ALA A 1 92 ? 3.487 0.858 -0.479 1.00 94.38 92 ALA A C 1
ATOM 751 O O . ALA A 1 92 ? 3.845 0.593 -1.624 1.00 94.38 92 ALA A O 1
ATOM 752 N N . MET A 1 93 ? 3.225 2.111 -0.110 1.00 93.31 93 MET A N 1
ATOM 753 C CA . MET A 1 93 ? 3.232 3.219 -1.068 1.00 93.31 93 MET A CA 1
ATOM 754 C C . MET A 1 93 ? 4.627 3.494 -1.654 1.00 93.31 93 MET A C 1
ATOM 756 O O . MET A 1 93 ? 4.733 3.831 -2.834 1.00 93.31 93 MET A O 1
ATOM 760 N N . VAL A 1 94 ? 5.712 3.282 -0.899 1.00 93.56 94 VAL A N 1
ATOM 761 C CA . VAL A 1 94 ? 7.075 3.314 -1.467 1.00 93.56 94 VAL A CA 1
ATOM 762 C C . VAL A 1 94 ? 7.263 2.204 -2.500 1.00 93.56 94 VAL A C 1
ATOM 764 O O . VAL A 1 94 ? 7.746 2.473 -3.599 1.00 93.56 94 VAL A O 1
ATOM 767 N N . MET A 1 95 ? 6.872 0.967 -2.185 1.00 95.62 95 MET A N 1
ATOM 768 C CA . MET A 1 95 ? 7.001 -0.165 -3.114 1.00 95.62 95 MET A CA 1
ATOM 769 C C . MET A 1 95 ? 6.156 0.038 -4.375 1.00 95.62 95 MET A C 1
ATOM 771 O O . MET A 1 95 ? 6.609 -0.273 -5.475 1.00 95.62 95 MET A O 1
ATOM 775 N N . PHE A 1 96 ? 4.982 0.651 -4.236 1.00 93.94 96 PHE A N 1
ATOM 776 C CA . PHE A 1 96 ? 4.120 1.035 -5.349 1.00 93.94 96 PHE A CA 1
ATOM 777 C C . PHE A 1 96 ? 4.788 2.060 -6.283 1.00 93.94 96 PHE A C 1
ATOM 779 O O . PHE A 1 96 ? 4.760 1.917 -7.506 1.00 93.94 96 PHE A O 1
ATOM 786 N N . LEU A 1 97 ? 5.468 3.067 -5.726 1.00 92.31 97 LEU A N 1
ATOM 787 C CA . LEU A 1 97 ? 6.251 4.020 -6.519 1.00 92.31 97 LEU A CA 1
ATOM 788 C C . LEU A 1 97 ? 7.434 3.351 -7.224 1.00 92.31 97 LEU A C 1
ATOM 790 O O . LEU A 1 97 ? 7.657 3.580 -8.413 1.00 92.31 97 LEU A O 1
ATOM 794 N N . LYS A 1 98 ? 8.183 2.501 -6.513 1.00 92.94 98 LYS A N 1
ATOM 795 C CA . LYS A 1 98 ? 9.305 1.742 -7.088 1.00 92.94 98 LYS A CA 1
ATOM 796 C C . LYS A 1 98 ? 8.861 0.850 -8.238 1.00 92.94 98 LYS A C 1
ATOM 798 O O . LYS A 1 98 ? 9.541 0.773 -9.260 1.00 92.94 98 LYS A O 1
ATOM 803 N N . MET A 1 99 ? 7.692 0.233 -8.098 1.00 93.75 99 MET A N 1
ATOM 804 C CA . MET A 1 99 ? 7.048 -0.538 -9.152 1.00 93.75 99 MET A CA 1
ATOM 805 C C . MET A 1 99 ? 6.796 0.318 -10.404 1.00 93.75 99 MET A C 1
ATOM 807 O O . MET A 1 99 ? 7.101 -0.136 -11.504 1.00 93.75 99 MET A O 1
ATOM 811 N N . ALA A 1 100 ? 6.335 1.567 -10.259 1.00 91.50 100 ALA A N 1
ATOM 812 C CA . ALA A 1 100 ? 6.122 2.488 -11.383 1.00 91.50 100 ALA A CA 1
ATOM 813 C C . ALA A 1 100 ? 7.408 2.751 -12.180 1.00 91.50 100 ALA A C 1
ATOM 815 O O . ALA A 1 100 ? 7.418 2.666 -13.406 1.00 91.50 100 ALA A O 1
ATOM 816 N N . PHE A 1 101 ? 8.506 3.049 -11.479 1.00 92.12 101 PHE A N 1
ATOM 817 C CA . PHE A 1 101 ? 9.809 3.306 -12.095 1.00 92.12 101 PHE A CA 1
ATOM 818 C C . PHE A 1 101 ? 10.391 2.050 -12.752 1.00 92.12 101 PHE A C 1
ATOM 820 O O . PHE A 1 101 ? 10.893 2.117 -13.874 1.00 92.12 101 PHE A O 1
ATOM 827 N N . ALA A 1 102 ? 10.258 0.896 -12.093 1.00 91.81 102 ALA A N 1
ATOM 828 C CA . ALA A 1 102 ? 10.711 -0.384 -12.624 1.00 91.81 102 ALA A CA 1
ATOM 829 C C . ALA A 1 102 ? 9.929 -0.828 -13.869 1.00 91.81 102 ALA A C 1
ATOM 831 O O . ALA A 1 102 ? 10.503 -1.485 -14.735 1.00 91.81 102 ALA A O 1
ATOM 832 N N . LEU A 1 103 ? 8.648 -0.461 -13.986 1.00 90.19 103 LEU A N 1
ATOM 833 C CA . LEU A 1 103 ? 7.830 -0.778 -15.161 1.00 90.19 103 LEU A CA 1
ATOM 834 C C . LEU A 1 103 ? 8.361 -0.106 -16.435 1.00 90.19 103 LEU A C 1
ATOM 836 O O . LEU A 1 103 ? 8.334 -0.704 -17.508 1.00 90.19 103 LEU A O 1
ATOM 840 N N . VAL A 1 104 ? 8.860 1.127 -16.314 1.00 90.56 104 VAL A N 1
ATOM 841 C CA . VAL A 1 104 ? 9.412 1.906 -17.436 1.00 90.56 104 VAL A CA 1
ATOM 842 C C . VAL A 1 104 ? 10.944 1.900 -17.497 1.00 90.56 104 VAL A C 1
ATOM 844 O O . VAL A 1 104 ? 11.514 2.611 -18.317 1.00 90.56 104 VAL A O 1
ATOM 847 N N . ASP A 1 105 ? 11.604 1.082 -16.671 1.00 87.56 105 ASP A N 1
ATOM 848 C CA . ASP A 1 105 ? 13.059 0.860 -16.674 1.00 87.56 105 ASP A CA 1
ATOM 849 C C . ASP A 1 105 ? 13.892 2.146 -16.483 1.00 87.56 105 ASP A C 1
ATOM 851 O O . ASP A 1 105 ? 14.950 2.326 -17.085 1.00 87.56 105 ASP A O 1
ATOM 855 N N . ILE A 1 106 ? 13.400 3.074 -15.651 1.00 89.12 106 ILE A N 1
ATOM 856 C CA . ILE A 1 106 ? 14.112 4.316 -15.312 1.00 89.12 106 ILE A CA 1
ATOM 857 C C . ILE A 1 106 ? 14.537 4.312 -13.838 1.00 89.12 106 ILE A C 1
ATOM 859 O O . ILE A 1 106 ? 13.835 3.746 -12.995 1.00 89.12 106 ILE A O 1
ATOM 863 N N . PRO A 1 107 ? 15.657 4.970 -13.487 1.00 87.75 107 PRO A N 1
ATOM 864 C CA . PRO A 1 107 ? 16.086 5.059 -12.100 1.00 87.75 107 PRO A CA 1
ATOM 865 C C . PRO A 1 107 ? 15.092 5.860 -11.254 1.00 87.75 107 PRO A C 1
ATOM 867 O O . PRO A 1 107 ? 14.488 6.841 -11.704 1.00 87.75 107 PRO A O 1
ATOM 870 N N . GLU A 1 108 ? 14.967 5.455 -9.993 1.00 87.50 108 GLU A N 1
ATOM 871 C CA . GLU A 1 108 ? 14.134 6.131 -9.005 1.00 87.50 108 GLU A CA 1
ATOM 872 C C . GLU A 1 108 ? 14.572 7.593 -8.825 1.00 87.50 108 GLU A C 1
ATOM 874 O O . GLU A 1 108 ? 15.755 7.911 -8.673 1.00 87.50 108 GLU A O 1
ATOM 879 N N . ARG A 1 109 ? 13.604 8.514 -8.808 1.00 88.50 109 ARG A N 1
ATOM 880 C CA . ARG A 1 109 ? 13.879 9.938 -8.585 1.00 88.50 109 ARG A CA 1
ATOM 881 C C . ARG A 1 109 ? 13.789 10.264 -7.100 1.00 88.50 109 ARG A C 1
ATOM 883 O O . ARG A 1 109 ? 12.737 10.067 -6.498 1.00 88.50 109 ARG A O 1
ATOM 890 N N . LYS A 1 110 ? 14.822 10.907 -6.538 1.00 88.88 110 LYS A N 1
ATOM 891 C CA . LYS A 1 110 ? 14.802 11.420 -5.148 1.00 88.88 110 LYS A CA 1
ATOM 892 C C . LYS A 1 110 ? 13.579 12.304 -4.862 1.00 88.88 110 LYS A C 1
ATOM 894 O O . LYS A 1 110 ? 13.003 12.230 -3.785 1.00 88.88 110 LYS A O 1
ATOM 899 N N . SER A 1 111 ? 13.134 13.084 -5.853 1.00 86.88 111 SER A N 1
ATOM 900 C CA . SER A 1 111 ? 11.912 13.901 -5.772 1.00 86.88 111 SER A CA 1
ATOM 901 C C . SER A 1 111 ? 10.650 13.082 -5.463 1.00 86.88 111 SER A C 1
ATOM 903 O O . SER A 1 111 ? 9.807 13.561 -4.713 1.00 86.88 111 SER A O 1
ATOM 905 N N . SER A 1 112 ? 10.540 11.844 -5.958 1.00 87.69 112 SER A N 1
ATOM 906 C CA . SER A 1 112 ? 9.408 10.962 -5.644 1.00 87.69 112 SER A CA 1
ATOM 907 C C . SER A 1 112 ? 9.397 10.553 -4.173 1.00 87.69 112 SER A C 1
ATOM 909 O O . SER A 1 112 ? 8.329 10.462 -3.576 1.00 87.69 112 SER A O 1
ATOM 911 N N . LEU A 1 113 ? 10.575 10.331 -3.582 1.00 88.38 113 LEU A N 1
ATOM 912 C CA . LEU A 1 113 ? 10.710 10.010 -2.163 1.00 88.38 113 LEU A CA 1
ATOM 913 C C . LEU A 1 113 ? 10.402 11.231 -1.285 1.00 88.38 113 LEU A C 1
ATOM 915 O O . LEU A 1 113 ? 9.697 11.096 -0.291 1.00 88.38 113 LEU A O 1
ATOM 919 N N . TYR A 1 114 ? 10.847 12.430 -1.675 1.00 89.75 114 TYR A N 1
ATOM 920 C CA . TYR A 1 114 ? 10.472 13.665 -0.975 1.00 89.75 114 TYR A CA 1
ATOM 921 C C . TYR A 1 114 ? 8.970 13.955 -1.057 1.00 89.75 114 TYR A C 1
ATOM 923 O O . TYR A 1 114 ? 8.381 14.332 -0.049 1.00 89.75 114 TYR A O 1
ATOM 931 N N . LEU A 1 115 ? 8.342 13.744 -2.220 1.00 88.31 115 LEU A N 1
ATOM 932 C CA . LEU A 1 115 ? 6.890 13.865 -2.378 1.00 88.31 115 LEU A CA 1
ATOM 933 C C . LEU A 1 115 ? 6.173 12.873 -1.457 1.00 88.31 115 LEU A C 1
ATOM 935 O O . LEU A 1 115 ? 5.287 13.273 -0.711 1.00 88.31 115 LEU A O 1
ATOM 939 N N . HIS A 1 116 ? 6.600 11.608 -1.451 1.00 89.75 116 HIS A N 1
ATOM 940 C CA . HIS A 1 116 ? 6.054 10.581 -0.566 1.00 89.75 116 HIS A CA 1
ATOM 941 C C . HIS A 1 116 ? 6.153 10.981 0.916 1.00 89.75 116 HIS A C 1
ATOM 943 O O . HIS A 1 116 ? 5.144 10.979 1.620 1.00 89.75 116 HIS A O 1
ATOM 949 N N . LEU A 1 117 ? 7.339 11.393 1.379 1.00 90.25 117 LEU A N 1
ATOM 950 C CA . LEU A 1 117 ? 7.547 11.841 2.759 1.00 90.25 117 LEU A CA 1
ATOM 951 C C . LEU A 1 117 ? 6.706 13.076 3.098 1.00 90.25 117 LEU A C 1
ATOM 953 O O . LEU A 1 117 ? 6.100 13.121 4.164 1.00 90.25 117 LEU A O 1
ATOM 957 N N . GLY A 1 118 ? 6.632 14.053 2.191 1.00 88.81 118 GLY A N 1
ATOM 958 C CA . GLY A 1 118 ? 5.816 15.253 2.370 1.00 88.81 118 GLY A CA 1
ATOM 959 C C . GLY A 1 118 ? 4.328 14.930 2.510 1.00 88.81 118 GLY A C 1
ATOM 960 O O . GLY A 1 118 ? 3.666 15.471 3.392 1.00 88.81 118 GLY A O 1
ATOM 961 N N . LEU A 1 119 ? 3.813 14.001 1.700 1.00 87.94 119 LEU A N 1
ATOM 962 C CA . LEU A 1 119 ? 2.423 13.552 1.781 1.00 87.94 119 LEU A CA 1
ATOM 963 C C . LEU A 1 119 ? 2.116 12.810 3.081 1.00 87.94 119 LEU A C 1
ATOM 965 O O . LEU A 1 119 ? 1.087 13.073 3.697 1.00 87.94 119 LEU A O 1
ATOM 969 N N . PHE A 1 120 ? 2.997 11.910 3.518 1.00 87.50 120 PHE A N 1
ATOM 970 C CA . PHE A 1 120 ? 2.801 11.188 4.776 1.00 87.50 120 PHE A CA 1
ATOM 971 C C . PHE A 1 120 ? 2.969 12.089 6.003 1.00 87.50 120 PHE A C 1
ATOM 973 O O . PHE A 1 120 ? 2.244 11.919 6.982 1.00 87.50 120 PHE A O 1
ATOM 980 N N . LEU A 1 121 ? 3.854 13.089 5.943 1.00 89.06 121 LEU A N 1
ATOM 981 C CA . LEU A 1 121 ? 3.956 14.118 6.976 1.00 89.06 121 LEU A CA 1
ATOM 982 C C . LEU A 1 121 ? 2.676 14.961 7.039 1.00 89.06 121 LEU A C 1
ATOM 984 O O . LEU A 1 121 ? 2.143 15.179 8.123 1.00 89.06 121 LEU A O 1
ATOM 988 N N . LEU A 1 122 ? 2.151 15.393 5.888 1.00 86.69 122 LEU A N 1
ATOM 989 C CA . LEU A 1 122 ? 0.889 16.129 5.809 1.00 86.69 122 LEU A CA 1
ATOM 990 C C . LEU A 1 122 ? -0.277 15.292 6.347 1.00 86.69 122 LEU A C 1
ATOM 992 O O . LEU A 1 122 ? -1.074 15.792 7.134 1.00 86.69 122 LEU A O 1
ATOM 996 N N . LEU A 1 123 ? -0.336 14.006 5.998 1.00 84.31 123 LEU A N 1
ATOM 997 C CA . LEU A 1 123 ? -1.312 13.063 6.539 1.00 84.31 123 LEU A CA 1
ATOM 998 C C . LEU A 1 123 ? -1.220 12.963 8.068 1.00 84.31 123 LEU A C 1
ATOM 1000 O O . LEU A 1 123 ? -2.236 13.077 8.749 1.00 84.31 123 LEU A O 1
ATOM 1004 N N . ALA A 1 124 ? -0.012 12.803 8.614 1.00 83.69 124 ALA A N 1
ATOM 1005 C CA . ALA A 1 124 ? 0.209 12.742 10.057 1.00 83.69 124 ALA A CA 1
ATOM 1006 C C . ALA A 1 124 ? -0.205 14.046 10.764 1.00 83.69 124 ALA A C 1
ATOM 1008 O O . ALA A 1 124 ? -0.851 13.995 11.809 1.00 83.69 124 ALA A O 1
ATOM 1009 N N . LEU A 1 125 ? 0.100 15.211 10.178 1.00 85.94 125 LEU A N 1
ATOM 1010 C CA . LEU A 1 125 ? -0.315 16.517 10.700 1.00 85.94 125 LEU A CA 1
ATOM 1011 C C . LEU A 1 125 ? -1.837 16.699 10.659 1.00 85.94 125 LEU A C 1
ATOM 1013 O O . LEU A 1 125 ? -2.418 17.203 11.619 1.00 85.94 125 LEU A O 1
ATOM 1017 N N . LEU A 1 126 ? -2.502 16.270 9.583 1.00 82.38 126 LEU A N 1
ATOM 1018 C CA . LEU A 1 126 ? -3.961 16.328 9.466 1.00 82.38 126 LEU A CA 1
ATOM 1019 C C . LEU A 1 126 ? -4.644 15.406 10.481 1.00 82.38 126 LEU A C 1
ATOM 1021 O O . LEU A 1 126 ? -5.571 15.833 11.161 1.00 82.38 126 LEU A O 1
ATOM 1025 N N . ILE A 1 127 ? -4.157 14.175 10.646 1.00 78.06 127 ILE A N 1
ATOM 1026 C CA . ILE A 1 127 ? -4.687 13.242 11.650 1.00 78.06 127 ILE A CA 1
ATOM 1027 C C . ILE A 1 127 ? -4.444 13.782 13.068 1.00 78.06 127 ILE A C 1
ATOM 1029 O O . ILE A 1 127 ? -5.361 13.782 13.888 1.00 78.06 127 ILE A O 1
ATOM 1033 N N . GLY A 1 128 ? -3.240 14.287 13.356 1.00 76.38 128 GLY A N 1
ATOM 1034 C CA . GLY A 1 128 ? -2.890 14.843 14.665 1.00 76.38 128 GLY A CA 1
ATOM 1035 C C . GLY A 1 128 ? -3.693 16.098 15.016 1.0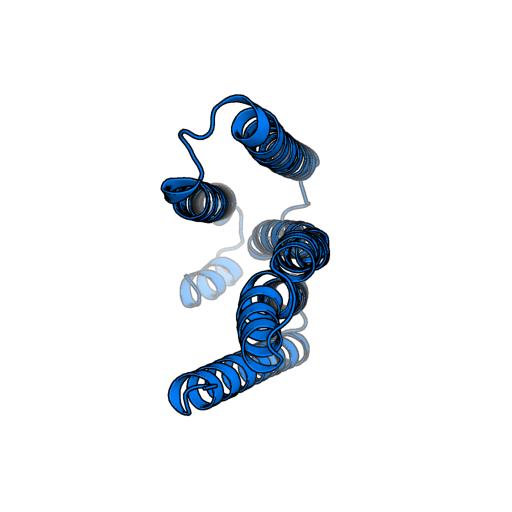0 76.38 128 GLY A C 1
ATOM 1036 O O . GLY A 1 128 ? -4.218 16.207 16.122 1.00 76.38 128 GLY A O 1
ATOM 1037 N N . SER A 1 129 ? -3.852 17.023 14.067 1.00 77.50 129 SER A N 1
ATOM 1038 C CA . SER A 1 129 ? -4.686 18.220 14.249 1.00 77.50 129 SER A CA 1
ATOM 1039 C C . SER A 1 129 ? -6.164 17.869 14.409 1.00 77.50 129 SER A C 1
ATOM 1041 O O . SER A 1 129 ? -6.828 18.447 15.269 1.00 77.50 129 SER A O 1
ATOM 1043 N N . PHE A 1 130 ? -6.664 16.876 13.666 1.00 74.31 130 PHE A N 1
ATOM 1044 C CA . PHE A 1 130 ? -8.017 16.359 13.848 1.00 74.31 130 PHE A CA 1
ATOM 1045 C C . PHE A 1 130 ? -8.203 15.769 15.250 1.00 74.31 130 PHE A C 1
ATOM 1047 O O . PHE A 1 130 ? -9.181 16.088 15.920 1.00 74.31 130 PHE A O 1
ATOM 1054 N N . TYR A 1 131 ? -7.249 14.966 15.728 1.00 71.12 131 TYR A N 1
ATOM 1055 C CA . TYR A 1 131 ? -7.287 14.375 17.066 1.00 71.12 131 TYR A CA 1
ATOM 1056 C C . TYR A 1 131 ? -7.314 15.439 18.175 1.00 71.12 131 TYR A C 1
ATOM 1058 O O . TYR A 1 131 ? -8.174 15.391 19.054 1.00 71.12 131 TYR A O 1
ATOM 1066 N N . LEU A 1 132 ? -6.425 16.436 18.102 1.00 73.19 132 LEU A N 1
ATOM 1067 C CA . LEU A 1 132 ? -6.348 17.526 19.082 1.00 73.19 132 LEU A CA 1
ATOM 1068 C C . LEU A 1 132 ? -7.583 18.440 19.037 1.00 73.19 132 LEU A C 1
ATOM 1070 O O . LEU A 1 132 ? -8.123 18.803 20.080 1.00 73.19 132 LEU A O 1
ATOM 1074 N N . GLY A 1 133 ? -8.073 18.779 17.841 1.00 68.56 133 GLY A N 1
ATOM 1075 C CA . GLY A 1 133 ? -9.255 19.627 17.666 1.00 68.56 133 GLY A CA 1
ATOM 1076 C C . GLY A 1 133 ? -10.550 18.977 18.164 1.00 68.56 133 GLY A C 1
ATOM 1077 O O . GLY A 1 133 ? -11.427 19.666 18.692 1.00 68.56 133 GLY A O 1
ATOM 1078 N N . ASN A 1 134 ? -10.658 17.647 18.062 1.00 64.69 134 ASN A N 1
ATOM 1079 C CA . ASN A 1 134 ? -11.837 16.912 18.521 1.00 64.69 134 ASN A CA 1
ATOM 1080 C C . ASN A 1 134 ? -11.970 16.895 20.053 1.00 64.69 134 ASN A C 1
ATOM 1082 O O . ASN A 1 134 ? -13.091 16.909 20.560 1.00 64.69 134 ASN A O 1
ATOM 1086 N N . GLN A 1 135 ? -10.851 16.931 20.790 1.00 62.91 135 GLN A N 1
ATOM 1087 C CA . GLN A 1 135 ? -10.879 17.084 22.251 1.00 62.91 135 GLN A CA 1
ATOM 1088 C C . GLN A 1 135 ? -11.442 18.445 22.684 1.00 62.91 135 GLN A C 1
ATOM 1090 O O . GLN A 1 135 ? -12.048 18.546 23.747 1.00 62.91 135 GLN A O 1
ATOM 1095 N N . ALA A 1 136 ? -11.274 19.481 21.858 1.00 60.47 136 ALA A N 1
ATOM 1096 C CA . ALA A 1 136 ? -11.647 20.849 22.204 1.00 60.47 136 ALA A CA 1
ATOM 1097 C C . ALA A 1 136 ? -13.105 21.219 21.874 1.00 60.47 136 ALA A C 1
ATOM 1099 O O . ALA A 1 136 ? -13.637 22.135 22.495 1.00 60.47 136 ALA A O 1
ATOM 1100 N N . THR A 1 137 ? -13.755 20.571 20.895 1.00 57.28 137 THR A N 1
ATOM 1101 C CA . THR A 1 137 ? -14.989 21.132 20.297 1.00 57.28 137 THR A CA 1
ATOM 1102 C C . THR A 1 137 ? -16.232 20.239 20.281 1.00 57.28 137 THR A C 1
ATOM 1104 O O . THR A 1 137 ? -17.292 20.759 19.951 1.00 57.28 137 THR A O 1
ATOM 1107 N N . GLN A 1 138 ? -16.173 18.944 20.638 1.00 55.31 138 GLN A N 1
ATOM 1108 C CA . GLN A 1 138 ? -17.301 17.971 20.615 1.00 55.31 138 GLN A CA 1
ATOM 1109 C C . GLN A 1 138 ? -18.129 17.872 19.300 1.00 55.31 138 GLN A C 1
ATOM 1111 O O . GLN A 1 138 ? -18.933 16.953 19.151 1.00 55.31 138 GLN A O 1
ATOM 1116 N N . LEU A 1 139 ? -17.909 18.740 18.306 1.00 49.84 139 LEU A N 1
ATOM 1117 C CA . LEU A 1 139 ? -18.673 18.855 17.058 1.00 49.84 139 LEU A CA 1
ATOM 1118 C C . LEU A 1 139 ? -18.401 17.711 16.064 1.00 49.84 139 LEU A C 1
ATOM 1120 O O . LEU A 1 139 ? -19.153 17.517 15.109 1.00 49.84 139 LEU A O 1
ATOM 1124 N N . THR A 1 140 ? -17.325 16.950 16.266 1.00 51.22 140 THR A N 1
ATOM 1125 C CA . THR A 1 140 ? -16.743 16.057 15.247 1.00 51.22 140 THR A CA 1
ATOM 1126 C C . THR A 1 140 ? -16.781 14.573 15.619 1.00 51.22 140 THR A C 1
ATOM 1128 O O . THR A 1 140 ? -16.283 13.740 14.859 1.00 51.22 140 THR A O 1
ATOM 1131 N N . ALA A 1 141 ? -17.421 14.208 16.736 1.00 53.12 141 ALA A N 1
ATOM 1132 C CA . ALA A 1 141 ? -17.489 12.824 17.217 1.00 53.12 141 ALA A CA 1
ATOM 1133 C C . ALA A 1 141 ? -18.241 11.872 16.262 1.00 53.12 141 ALA A C 1
ATOM 1135 O O . ALA A 1 141 ? -17.884 10.702 16.167 1.00 53.12 141 ALA A O 1
ATOM 1136 N N . GLN A 1 142 ? -19.232 12.360 15.500 1.00 52.50 142 GLN A N 1
ATOM 1137 C CA . GLN A 1 142 ? -19.978 11.522 14.545 1.00 52.50 142 GLN A CA 1
ATOM 1138 C C . GLN A 1 142 ? -19.387 11.473 13.125 1.00 52.50 142 GLN A C 1
ATOM 1140 O O . GLN A 1 142 ? -19.596 10.488 12.424 1.00 52.50 142 GLN A O 1
ATOM 1145 N N . LYS A 1 143 ? -18.660 12.506 12.672 1.00 58.03 143 LYS A N 1
ATOM 1146 C CA . LYS A 1 143 ? -18.175 12.603 11.273 1.00 58.03 143 LYS A CA 1
ATOM 1147 C C . LYS A 1 143 ? -16.695 12.255 11.084 1.00 58.03 143 LYS A C 1
ATOM 1149 O O . LYS A 1 143 ? -16.253 12.108 9.947 1.00 58.03 143 LYS A O 1
ATOM 1154 N N . GLY A 1 144 ? -15.930 12.092 12.165 1.00 62.91 144 GLY A N 1
ATOM 1155 C CA . GLY A 1 144 ? -14.487 11.822 12.111 1.00 62.91 144 GLY A CA 1
ATOM 1156 C C . GLY A 1 144 ? -14.049 10.630 11.249 1.00 62.91 144 GLY A C 1
ATOM 1157 O O . GLY A 1 144 ? -13.148 10.807 10.429 1.00 62.91 144 GLY A O 1
ATOM 1158 N N . PRO A 1 145 ? -14.701 9.454 11.336 1.00 64.81 145 PRO A N 1
ATOM 1159 C CA . PRO A 1 145 ? -14.337 8.304 10.506 1.00 64.81 145 PRO A CA 1
ATOM 1160 C C . PRO A 1 145 ? -14.491 8.572 9.001 1.00 64.81 145 PRO A C 1
ATOM 1162 O O . PRO A 1 145 ? -13.694 8.091 8.200 1.00 64.81 145 PRO A O 1
ATOM 1165 N N . PHE A 1 146 ? -15.480 9.382 8.610 1.00 69.31 146 PHE A N 1
ATOM 1166 C CA . PHE A 1 146 ? -15.755 9.695 7.206 1.00 69.31 146 PHE A CA 1
ATOM 1167 C C . PHE A 1 146 ? -14.650 10.562 6.585 1.00 69.31 146 PHE A C 1
ATOM 1169 O O . PHE A 1 146 ? -14.211 10.296 5.468 1.00 69.31 146 PHE A O 1
ATOM 1176 N N . TYR A 1 147 ? -14.143 11.554 7.325 1.00 70.19 147 TYR A N 1
ATOM 1177 C CA . TYR A 1 147 ? -13.018 12.383 6.877 1.00 70.19 147 TYR A CA 1
ATOM 1178 C C . TYR A 1 147 ? -11.732 11.572 6.700 1.00 70.19 147 TYR A C 1
ATOM 1180 O O . TYR A 1 147 ? -10.996 11.799 5.743 1.00 70.19 147 TYR A O 1
ATOM 1188 N N . LEU A 1 148 ? -11.486 10.605 7.586 1.00 70.69 148 LEU A N 1
ATOM 1189 C CA . LEU A 1 148 ? -10.331 9.708 7.505 1.00 70.69 148 LEU A CA 1
ATOM 1190 C C . LEU A 1 148 ? -10.382 8.822 6.255 1.00 70.69 148 LEU A C 1
ATOM 1192 O O . LEU A 1 148 ? -9.382 8.712 5.549 1.00 70.69 148 LEU A O 1
ATOM 1196 N N . ILE A 1 149 ? -11.551 8.252 5.943 1.00 75.62 149 ILE A N 1
ATOM 1197 C CA . ILE A 1 149 ? -11.758 7.466 4.718 1.00 75.62 149 ILE A CA 1
ATOM 1198 C C . ILE A 1 149 ? -11.520 8.337 3.482 1.00 75.62 149 ILE A C 1
ATOM 1200 O O . ILE A 1 149 ? -10.716 7.967 2.632 1.00 75.62 149 ILE A O 1
ATOM 1204 N N . ILE A 1 150 ? -12.145 9.521 3.408 1.00 79.62 150 ILE A N 1
ATOM 1205 C CA . ILE A 1 150 ? -11.942 10.455 2.288 1.00 79.62 150 ILE A CA 1
ATOM 1206 C C . ILE A 1 150 ? -10.458 10.782 2.116 1.00 79.62 150 ILE A C 1
ATOM 1208 O O . ILE A 1 150 ? -9.964 10.810 0.991 1.00 79.62 150 ILE A O 1
ATOM 1212 N N . LEU A 1 151 ? -9.746 11.029 3.215 1.00 79.25 151 LEU A N 1
ATOM 1213 C CA . LEU A 1 151 ? -8.336 11.397 3.199 1.00 79.25 151 LEU A CA 1
ATOM 1214 C C . LEU A 1 151 ? -7.451 10.255 2.678 1.00 79.25 151 LEU A C 1
ATOM 1216 O O . LEU A 1 151 ? -6.651 10.485 1.773 1.00 79.25 151 LEU A O 1
ATOM 1220 N N . ILE A 1 152 ? -7.624 9.033 3.195 1.00 78.62 152 ILE A N 1
ATOM 1221 C CA . ILE A 1 152 ? -6.882 7.846 2.737 1.00 78.62 152 ILE A CA 1
ATOM 1222 C C . ILE A 1 152 ? -7.174 7.583 1.258 1.00 78.62 152 ILE A C 1
ATOM 1224 O O . ILE A 1 152 ? -6.242 7.481 0.463 1.00 78.62 152 ILE A O 1
ATOM 1228 N N . THR A 1 153 ? -8.449 7.567 0.864 1.00 83.69 153 THR A N 1
ATOM 1229 C CA . THR A 1 153 ? -8.843 7.361 -0.533 1.00 83.69 153 THR A CA 1
ATOM 1230 C C . THR A 1 153 ? -8.262 8.448 -1.441 1.00 83.69 153 THR A C 1
ATOM 1232 O O . THR A 1 153 ? -7.716 8.139 -2.494 1.00 83.69 153 THR A O 1
ATOM 1235 N N . SER A 1 154 ? -8.288 9.719 -1.035 1.00 85.31 154 SER A N 1
ATOM 1236 C CA . SER A 1 154 ? -7.696 10.815 -1.821 1.00 85.31 154 SER A CA 1
ATOM 1237 C C . SER A 1 154 ? -6.190 10.634 -2.022 1.00 85.31 154 SER A C 1
ATOM 1239 O O . SER A 1 154 ? -5.670 10.901 -3.106 1.00 85.31 154 SER A O 1
ATOM 1241 N N . ILE A 1 155 ? -5.485 10.153 -0.995 1.00 85.00 155 ILE A N 1
ATOM 1242 C CA . ILE A 1 155 ? -4.056 9.853 -1.085 1.00 85.00 155 ILE A CA 1
ATOM 1243 C C . ILE A 1 155 ? -3.810 8.714 -2.070 1.00 85.00 155 ILE A C 1
ATOM 1245 O O . ILE A 1 155 ? -2.967 8.863 -2.952 1.00 85.00 155 ILE A O 1
ATOM 1249 N N . GLU A 1 156 ? -4.560 7.618 -1.975 1.00 85.44 156 GLU A N 1
ATOM 1250 C CA . GLU A 1 156 ? -4.458 6.499 -2.918 1.00 85.44 156 GLU A CA 1
ATOM 1251 C C . GLU A 1 156 ? -4.691 6.956 -4.363 1.00 85.44 156 GLU A C 1
ATOM 1253 O O . GLU A 1 156 ? -3.876 6.672 -5.241 1.00 85.44 156 GLU A O 1
ATOM 1258 N N . TRP A 1 157 ? -5.740 7.747 -4.609 1.00 90.00 157 TRP A N 1
ATO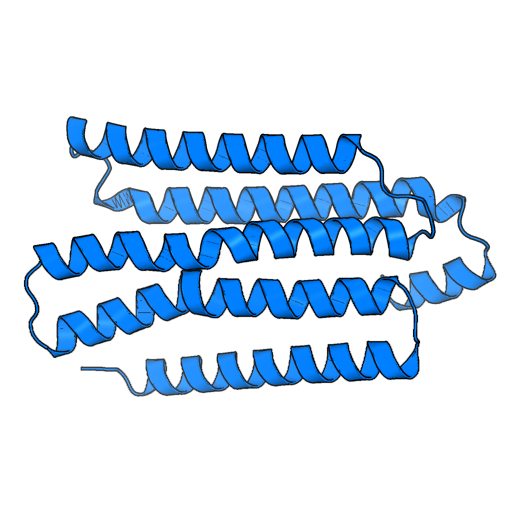M 1259 C CA . TRP A 1 157 ? -6.021 8.321 -5.928 1.00 90.00 157 TRP A CA 1
ATOM 1260 C C . TRP A 1 157 ? -4.867 9.172 -6.451 1.00 90.00 157 TRP A C 1
ATOM 1262 O O . TRP A 1 157 ? -4.469 9.047 -7.608 1.00 90.00 157 TRP A O 1
ATOM 1272 N N . MET A 1 158 ? -4.283 10.011 -5.602 1.00 89.19 158 MET A N 1
ATOM 1273 C CA . MET A 1 158 ? -3.120 10.810 -5.971 1.00 89.19 158 MET A CA 1
ATOM 1274 C C . MET A 1 158 ? -1.901 9.935 -6.308 1.00 89.19 158 MET A C 1
ATOM 1276 O O . MET A 1 158 ? -1.209 10.232 -7.283 1.00 89.19 158 MET A O 1
ATOM 1280 N N . TYR A 1 159 ? -1.652 8.842 -5.575 1.00 89.31 159 TYR A N 1
ATOM 1281 C CA . TYR A 1 159 ? -0.603 7.875 -5.927 1.00 89.31 159 TYR A CA 1
ATOM 1282 C C . TYR A 1 159 ? -0.878 7.198 -7.271 1.00 89.31 159 TYR A C 1
ATOM 1284 O O . TYR A 1 159 ? 0.045 7.064 -8.074 1.00 89.31 159 TYR A O 1
ATOM 1292 N N . MET A 1 160 ? -2.130 6.832 -7.557 1.00 90.50 160 MET A N 1
ATOM 1293 C CA . MET A 1 160 ? -2.526 6.251 -8.845 1.00 90.50 160 MET A CA 1
ATOM 1294 C C . MET A 1 160 ? -2.331 7.238 -10.003 1.00 90.50 160 MET A C 1
ATOM 1296 O O . MET A 1 160 ? -1.797 6.871 -11.053 1.00 90.50 160 MET A O 1
ATOM 1300 N N . LEU A 1 161 ? -2.693 8.510 -9.813 1.00 91.81 161 LEU A N 1
ATOM 1301 C CA . LEU A 1 161 ? -2.446 9.567 -10.796 1.00 91.81 161 LEU A CA 1
ATOM 1302 C C . LEU A 1 161 ? -0.947 9.795 -11.009 1.00 91.81 161 LEU A C 1
ATOM 1304 O O . LEU A 1 161 ? -0.498 9.936 -12.146 1.00 91.81 161 LEU A O 1
ATOM 1308 N N . TYR A 1 162 ? -0.159 9.791 -9.935 1.00 90.81 162 TYR A N 1
ATOM 1309 C CA . TYR A 1 162 ? 1.288 9.953 -10.016 1.00 90.81 162 TYR A CA 1
ATOM 1310 C C . TYR A 1 162 ? 1.959 8.769 -10.726 1.00 90.81 162 TYR A C 1
ATOM 1312 O O . TYR A 1 162 ? 2.774 8.979 -11.625 1.00 90.81 162 TYR A O 1
ATOM 1320 N N . PHE A 1 163 ? 1.560 7.537 -10.397 1.00 90.81 163 PHE A N 1
ATOM 1321 C CA . PHE A 1 163 ? 1.971 6.313 -11.088 1.00 90.81 163 PHE A CA 1
ATOM 1322 C C . PHE A 1 163 ? 1.676 6.412 -12.587 1.00 90.81 163 PHE A C 1
ATOM 1324 O O . PHE A 1 163 ? 2.577 6.283 -13.417 1.00 90.81 163 PHE A O 1
ATOM 1331 N N . THR A 1 164 ? 0.430 6.736 -12.934 1.00 89.94 164 THR A N 1
ATOM 1332 C CA . THR A 1 164 ? -0.013 6.882 -14.327 1.00 89.94 164 THR A CA 1
ATOM 1333 C C . THR A 1 164 ? 0.768 7.986 -15.041 1.00 89.94 164 THR A C 1
ATOM 1335 O O . THR A 1 164 ? 1.167 7.831 -16.195 1.00 89.94 164 THR A O 1
ATOM 1338 N N . GLY A 1 165 ? 1.062 9.089 -14.350 1.00 90.25 165 GLY A N 1
ATOM 1339 C CA . GLY A 1 165 ? 1.892 10.181 -14.851 1.00 90.25 165 GLY A CA 1
ATOM 1340 C C . GLY A 1 165 ? 3.339 9.766 -15.133 1.00 90.25 165 GLY A C 1
ATOM 1341 O O . GLY A 1 165 ? 3.897 10.174 -16.151 1.00 90.25 165 GLY A O 1
ATOM 1342 N N . ILE A 1 166 ? 3.951 8.936 -14.279 1.00 89.44 166 ILE A N 1
ATOM 1343 C CA . ILE A 1 166 ? 5.289 8.376 -14.528 1.00 89.44 166 ILE A CA 1
ATOM 1344 C C . ILE A 1 166 ? 5.254 7.484 -15.765 1.00 89.44 166 ILE A C 1
ATOM 1346 O O . ILE A 1 166 ? 6.074 7.669 -16.667 1.00 89.44 166 ILE A O 1
ATOM 1350 N N . VAL A 1 167 ? 4.308 6.546 -15.819 1.00 88.94 167 VAL A N 1
ATOM 1351 C CA . VAL A 1 167 ? 4.222 5.573 -16.910 1.00 88.94 167 VAL A CA 1
ATOM 1352 C C . VAL A 1 167 ? 3.968 6.286 -18.235 1.00 88.94 167 VAL A C 1
ATOM 1354 O O . VAL A 1 167 ? 4.789 6.183 -19.139 1.00 88.94 167 VAL A O 1
ATOM 1357 N N . SER A 1 168 ? 2.907 7.090 -18.335 1.00 88.94 168 SER A N 1
ATOM 1358 C CA . SER A 1 168 ? 2.524 7.790 -19.574 1.00 88.94 168 SER A CA 1
ATOM 1359 C C . SER A 1 168 ? 3.638 8.669 -20.152 1.00 88.94 168 SER A C 1
ATOM 1361 O O . SER A 1 168 ? 3.884 8.633 -21.356 1.00 88.94 168 SER A O 1
ATOM 1363 N N . ARG A 1 169 ? 4.362 9.418 -19.307 1.00 89.56 169 ARG A N 1
ATOM 1364 C CA . ARG A 1 169 ? 5.443 10.316 -19.750 1.00 89.56 169 ARG A CA 1
ATOM 1365 C C . ARG A 1 169 ? 6.693 9.589 -20.231 1.00 89.56 169 ARG A C 1
ATOM 1367 O O . ARG A 1 169 ? 7.449 10.157 -21.011 1.00 89.56 169 ARG A O 1
ATOM 1374 N N . ASN A 1 170 ? 6.951 8.382 -19.731 1.00 87.31 170 ASN A N 1
ATOM 1375 C CA . ASN A 1 170 ? 8.196 7.661 -20.008 1.00 87.31 170 ASN A CA 1
ATOM 1376 C C . ASN A 1 170 ? 7.992 6.441 -20.912 1.00 87.31 170 ASN A C 1
ATOM 1378 O O . ASN A 1 170 ? 8.970 5.910 -21.433 1.00 87.31 170 ASN A O 1
ATOM 1382 N N . LEU A 1 171 ? 6.747 6.031 -21.168 1.00 83.44 171 LEU A N 1
ATOM 1383 C CA . LEU A 1 171 ? 6.427 4.888 -22.022 1.00 83.44 171 LEU A CA 1
ATOM 1384 C C . LEU A 1 171 ? 7.013 5.045 -23.433 1.00 83.44 171 LEU A C 1
ATOM 1386 O O . LEU A 1 171 ? 7.483 4.065 -24.012 1.00 83.44 171 LEU A O 1
ATOM 1390 N N . SER A 1 172 ? 7.047 6.277 -23.962 1.00 81.69 172 SER A N 1
ATOM 1391 C CA . SER A 1 172 ? 7.639 6.619 -25.265 1.00 81.69 172 SER A CA 1
ATOM 1392 C C . SER A 1 172 ? 9.144 6.349 -25.357 1.00 81.69 172 SER A C 1
ATOM 1394 O O . SER A 1 172 ? 9.658 6.182 -26.463 1.00 81.69 172 SER A O 1
ATOM 1396 N N . ASN A 1 173 ? 9.831 6.277 -24.218 1.00 79.44 173 ASN A N 1
ATOM 1397 C CA . ASN A 1 173 ? 11.276 6.074 -24.132 1.00 79.44 173 ASN A CA 1
ATOM 1398 C C . ASN A 1 173 ? 11.638 4.594 -23.934 1.00 79.44 173 ASN A C 1
ATOM 1400 O O . ASN A 1 173 ? 12.798 4.215 -24.074 1.00 79.44 173 ASN A O 1
ATOM 1404 N N . VAL A 1 174 ? 10.649 3.742 -23.644 1.00 79.50 174 VAL A N 1
ATOM 1405 C CA . VAL A 1 174 ? 10.834 2.293 -23.530 1.00 79.50 174 VAL A CA 1
ATOM 1406 C C . VAL A 1 174 ? 10.903 1.674 -24.937 1.00 79.50 174 VAL A C 1
ATOM 1408 O O . VAL A 1 174 ? 10.034 1.993 -25.765 1.00 79.50 174 VAL A O 1
ATOM 1411 N N . PRO A 1 175 ? 11.875 0.775 -25.220 1.00 77.88 175 PRO A N 1
ATOM 1412 C CA . PRO A 1 175 ? 12.000 0.089 -26.507 1.00 77.88 175 PRO A CA 1
ATOM 1413 C C . PRO A 1 175 ? 10.694 -0.577 -26.948 1.00 77.88 175 PRO A C 1
ATOM 1415 O O . PRO A 1 175 ? 9.990 -1.173 -26.131 1.00 77.88 175 PRO A O 1
ATOM 1418 N N . THR A 1 176 ? 10.382 -0.524 -28.244 1.00 68.06 176 THR A N 1
ATOM 1419 C CA . THR A 1 176 ? 9.083 -0.953 -28.791 1.00 68.06 176 THR A CA 1
ATOM 1420 C C . THR A 1 176 ? 8.741 -2.415 -28.471 1.00 68.06 176 THR A C 1
ATOM 1422 O O . THR A 1 176 ? 7.578 -2.718 -28.210 1.00 68.06 176 THR A O 1
ATOM 1425 N N . GLU A 1 177 ? 9.728 -3.318 -28.403 1.00 68.94 177 GLU A N 1
ATOM 1426 C CA . GLU A 1 177 ? 9.510 -4.712 -27.978 1.00 68.94 177 GLU A CA 1
ATOM 1427 C C . GLU A 1 177 ? 9.057 -4.836 -26.517 1.00 68.94 177 GLU A C 1
ATOM 1429 O O . GLU A 1 177 ? 8.130 -5.588 -26.214 1.00 68.94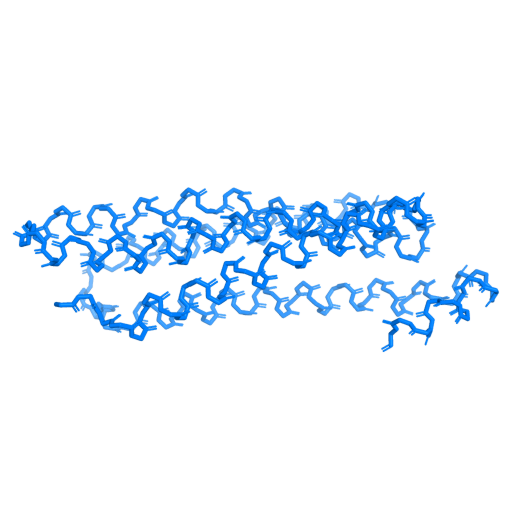 177 GLU A O 1
ATOM 1434 N N . LYS A 1 178 ? 9.662 -4.064 -25.605 1.00 68.62 178 LYS A N 1
ATOM 1435 C CA . LYS A 1 178 ? 9.236 -3.995 -24.198 1.00 68.62 178 LYS A CA 1
ATOM 1436 C C . LYS A 1 178 ? 7.899 -3.262 -24.066 1.00 68.62 178 LYS A C 1
ATOM 1438 O O . LYS A 1 178 ? 7.051 -3.700 -23.297 1.00 68.62 178 LYS A O 1
ATOM 1443 N N . ARG A 1 179 ? 7.657 -2.210 -24.857 1.00 61.88 179 ARG A N 1
ATOM 1444 C CA . ARG A 1 179 ? 6.381 -1.474 -24.864 1.00 61.88 179 ARG A CA 1
ATOM 1445 C C . ARG A 1 179 ? 5.204 -2.352 -25.284 1.00 61.88 179 ARG A C 1
ATOM 1447 O O . ARG A 1 179 ? 4.163 -2.282 -24.645 1.00 61.88 179 ARG A O 1
ATOM 1454 N N . LYS A 1 180 ? 5.371 -3.202 -26.306 1.00 61.69 180 LYS A N 1
ATOM 1455 C CA . LYS A 1 180 ? 4.343 -4.178 -26.714 1.00 61.69 180 LYS A CA 1
ATOM 1456 C C . LYS A 1 180 ? 4.000 -5.156 -25.589 1.00 61.69 180 LYS A C 1
ATOM 1458 O O . LYS A 1 180 ? 2.840 -5.509 -25.449 1.00 61.69 180 LYS A O 1
ATOM 1463 N N . LYS A 1 181 ? 4.984 -5.553 -24.773 1.00 63.53 181 LYS A N 1
ATOM 1464 C CA . LYS A 1 181 ? 4.744 -6.380 -23.581 1.00 63.53 181 LYS A CA 1
ATOM 1465 C C . LYS A 1 181 ? 4.024 -5.601 -22.480 1.00 63.53 181 LYS A C 1
ATOM 1467 O O . LYS A 1 181 ? 3.092 -6.134 -21.908 1.00 63.53 181 LYS A O 1
ATOM 1472 N N . ILE A 1 182 ? 4.400 -4.347 -22.221 1.00 58.78 182 ILE A N 1
ATOM 1473 C CA . ILE A 1 182 ? 3.739 -3.491 -21.215 1.00 58.78 182 ILE A CA 1
ATOM 1474 C C . ILE A 1 182 ? 2.280 -3.201 -21.598 1.00 58.78 182 ILE A C 1
ATOM 1476 O O . ILE A 1 182 ? 1.409 -3.281 -20.741 1.00 58.78 182 ILE A O 1
ATOM 1480 N N . GLY A 1 183 ? 2.002 -2.948 -22.881 1.00 54.88 183 GLY A N 1
ATOM 1481 C CA . GLY A 1 183 ? 0.649 -2.710 -23.397 1.00 54.88 183 GLY A CA 1
ATOM 1482 C C . GLY A 1 183 ? -0.296 -3.916 -23.342 1.00 54.88 183 GLY A C 1
ATOM 1483 O O . GLY A 1 183 ? -1.475 -3.758 -23.617 1.00 54.88 183 GLY A O 1
ATOM 1484 N N . LEU A 1 184 ? 0.197 -5.113 -22.998 1.00 51.44 184 LEU A N 1
ATOM 1485 C CA . LEU A 1 184 ? -0.650 -6.273 -22.689 1.00 51.44 184 LEU A CA 1
ATOM 1486 C C . LEU A 1 184 ? -1.131 -6.275 -21.224 1.00 51.44 184 LEU A C 1
ATOM 1488 O O . LEU A 1 184 ? -2.014 -7.057 -20.888 1.00 51.44 184 LEU A O 1
ATOM 1492 N N . PHE A 1 185 ? -0.546 -5.435 -20.358 1.00 47.94 185 PHE A N 1
ATOM 1493 C CA . PHE A 1 185 ? -0.826 -5.370 -18.915 1.00 47.94 185 PHE A CA 1
ATOM 1494 C C . PHE A 1 185 ? -1.462 -4.040 -18.460 1.00 47.94 185 PHE A C 1
ATOM 1496 O O . PHE A 1 185 ? -1.783 -3.908 -17.279 1.00 47.94 185 PHE A O 1
ATOM 1503 N N . THR A 1 186 ? -1.611 -3.062 -19.362 1.00 41.84 186 THR A N 1
ATOM 1504 C CA . THR A 1 186 ? -2.317 -1.779 -19.153 1.00 41.84 186 THR A CA 1
ATOM 1505 C C . THR A 1 186 ? -3.613 -1.756 -19.935 1.00 41.84 186 THR A C 1
ATOM 1507 O O . THR A 1 186 ? -4.635 -1.336 -19.360 1.00 41.84 186 THR A O 1
#